Protein AF-0000000078270028 (afdb_homodimer)

Organism: Desulfomicrobium norvegicum (strain DSM 1741 / NCIMB 8310) (NCBI:txid52561)

pLDDT: mean 86.53, std 17.33, range [25.69, 98.88]

Structure (mmCIF, N/CA/C/O backbone):
data_AF-0000000078270028-model_v1
#
loop_
_entity.id
_entity.type
_entity.pdbx_description
1 polymer 'Nucleotide-binding universal stress protein, UspA family'
#
loop_
_atom_site.group_PDB
_atom_site.id
_atom_site.type_symbol
_atom_site.label_atom_id
_atom_site.label_alt_id
_atom_site.label_comp_id
_atom_site.label_asym_id
_atom_site.label_entity_id
_atom_site.label_seq_id
_atom_site.pdbx_PDB_ins_code
_atom_site.Cartn_x
_atom_site.Cartn_y
_atom_site.Cartn_z
_atom_site.occupancy
_atom_site.B_iso_or_equiv
_atom_site.auth_seq_id
_atom_site.auth_comp_id
_atom_site.auth_asym_id
_atom_site.auth_atom_id
_atom_site.pdbx_PDB_model_num
ATOM 1 N N . MET A 1 1 ? 13.258 4.48 -13.344 1 71.81 1 MET A N 1
ATOM 2 C CA . MET A 1 1 ? 13.234 4.266 -11.898 1 71.81 1 MET A CA 1
ATOM 3 C C . MET A 1 1 ? 12.008 4.93 -11.273 1 71.81 1 MET A C 1
ATOM 5 O O . MET A 1 1 ? 11.555 5.973 -11.742 1 71.81 1 MET A O 1
ATOM 9 N N . ILE A 1 2 ? 11.32 4.254 -10.305 1 83.62 2 ILE A N 1
ATOM 10 C CA . ILE A 1 2 ? 10.125 4.82 -9.695 1 83.62 2 ILE A CA 1
ATOM 11 C C . ILE A 1 2 ? 10.492 6.055 -8.875 1 83.62 2 ILE A C 1
ATOM 13 O O . ILE A 1 2 ? 11.641 6.211 -8.461 1 83.62 2 ILE A O 1
ATOM 17 N N . LYS A 1 3 ? 9.531 6.898 -8.914 1 84.56 3 LYS A N 1
ATOM 18 C CA . LYS A 1 3 ? 9.734 8.117 -8.133 1 84.56 3 LYS A CA 1
ATOM 19 C C . LYS A 1 3 ? 9.188 7.953 -6.719 1 84.56 3 LYS A C 1
ATOM 21 O O . LYS A 1 3 ? 7.988 7.727 -6.531 1 84.56 3 LYS A O 1
ATOM 26 N N . VAL A 1 4 ? 10.109 7.949 -5.688 1 93 4 VAL A N 1
ATOM 27 C CA . VAL A 1 4 ? 9.75 7.992 -4.273 1 93 4 VAL A CA 1
ATOM 28 C C . VAL A 1 4 ? 10.57 9.07 -3.562 1 93 4 VAL A C 1
ATOM 30 O O . VAL A 1 4 ? 11.555 8.758 -2.891 1 93 4 VAL A O 1
ATOM 33 N N . GLU A 1 5 ? 10.172 10.273 -3.699 1 95.62 5 GLU A N 1
ATOM 34 C CA . GLU A 1 5 ? 10.906 11.43 -3.188 1 95.62 5 GLU A CA 1
ATOM 35 C C . GLU A 1 5 ? 10.148 12.109 -2.051 1 95.62 5 GLU A C 1
ATOM 37 O O . GLU A 1 5 ? 10.758 12.719 -1.173 1 95.62 5 GLU A O 1
ATOM 42 N N . ARG A 1 6 ? 8.914 12.039 -2.139 1 97.94 6 ARG A N 1
ATOM 43 C CA . ARG A 1 6 ? 8.031 12.641 -1.149 1 97.94 6 ARG A CA 1
ATOM 44 C C . ARG A 1 6 ? 7.004 11.625 -0.646 1 97.94 6 ARG A C 1
ATOM 46 O O . ARG A 1 6 ? 6.137 11.18 -1.403 1 97.94 6 ARG A O 1
ATOM 53 N N . VAL A 1 7 ? 7.074 11.297 0.6 1 98.06 7 VAL A N 1
ATOM 54 C CA . VAL A 1 7 ? 6.219 10.281 1.194 1 98.06 7 VAL A CA 1
ATOM 55 C C . VAL A 1 7 ? 5.324 10.914 2.258 1 98.06 7 VAL A C 1
ATOM 57 O O . VAL A 1 7 ? 5.812 11.594 3.164 1 98.06 7 VAL A O 1
ATOM 60 N N . LEU A 1 8 ? 4.043 10.734 2.08 1 98.75 8 LEU A N 1
ATOM 61 C CA . LEU A 1 8 ? 3.07 11.242 3.043 1 98.75 8 LEU A CA 1
ATOM 62 C C . LEU A 1 8 ? 2.643 10.141 4.012 1 98.75 8 LEU A C 1
ATOM 64 O O . LEU A 1 8 ? 2.219 9.062 3.588 1 98.75 8 LEU A O 1
ATOM 68 N N . ILE A 1 9 ? 2.725 10.398 5.293 1 98.75 9 ILE A N 1
ATOM 69 C CA . ILE A 1 9 ? 2.312 9.461 6.328 1 98.75 9 ILE A CA 1
ATOM 70 C C . ILE A 1 9 ? 1.331 10.133 7.281 1 98.75 9 ILE A C 1
ATOM 72 O O . ILE A 1 9 ? 1.74 10.836 8.211 1 98.75 9 ILE A O 1
ATOM 76 N N . PRO A 1 10 ? 0.051 9.906 7.074 1 98.62 10 PRO A N 1
ATOM 77 C CA . PRO A 1 10 ? -0.926 10.383 8.055 1 98.62 10 PRO A CA 1
ATOM 78 C C . PRO A 1 10 ? -0.828 9.648 9.391 1 98.62 10 PRO A C 1
ATOM 80 O O . PRO A 1 10 ? -0.729 8.414 9.414 1 98.62 10 PRO A O 1
ATOM 83 N N . VAL A 1 11 ? -0.884 10.438 10.5 1 97.88 11 VAL A N 1
ATOM 84 C CA . VAL A 1 11 ? -0.756 9.836 11.828 1 97.88 11 VAL A CA 1
ATOM 85 C C . VAL A 1 11 ? -1.818 10.406 12.758 1 97.88 11 VAL A C 1
ATOM 87 O O . VAL A 1 11 ? -2.25 11.555 12.594 1 97.88 11 VAL A O 1
ATOM 90 N N . ASP A 1 12 ? -2.205 9.57 13.734 1 95.94 12 ASP A N 1
ATOM 91 C CA . ASP A 1 12 ? -3.277 10.031 14.617 1 95.94 12 ASP A CA 1
ATOM 92 C C . ASP A 1 12 ? -3.027 9.602 16.062 1 95.94 12 ASP A C 1
ATOM 94 O O . ASP A 1 12 ? -3.914 9.711 16.906 1 95.94 12 ASP A O 1
ATOM 98 N N . GLY A 1 13 ? -1.824 9.055 16.312 1 94.94 13 GLY A N 1
ATOM 99 C CA . GLY A 1 13 ? -1.477 8.617 17.641 1 94.94 13 GLY A CA 1
ATOM 100 C C . GLY A 1 13 ? -1.835 7.172 17.922 1 94.94 13 GLY A C 1
ATOM 101 O O . GLY A 1 13 ? -1.525 6.637 18.984 1 94.94 13 GLY A O 1
ATOM 102 N N . SER A 1 14 ? -2.537 6.516 17.062 1 91.75 14 SER A N 1
ATOM 103 C CA . SER A 1 14 ? -2.908 5.113 17.219 1 91.75 14 SER A CA 1
ATOM 104 C C . SER A 1 14 ? -1.711 4.195 17 1 91.75 14 SER A C 1
ATOM 106 O O . SER A 1 14 ? -0.72 4.598 16.375 1 91.75 14 SER A O 1
ATOM 108 N N . ASP A 1 15 ? -1.739 3.002 17.469 1 88.88 15 ASP A N 1
ATOM 109 C CA . ASP A 1 15 ? -0.707 1.995 17.25 1 88.88 15 ASP A CA 1
ATOM 110 C C . ASP A 1 15 ? -0.559 1.688 15.758 1 88.88 15 ASP A C 1
ATOM 112 O O . ASP A 1 15 ? 0.554 1.483 15.266 1 88.88 15 ASP A O 1
ATOM 116 N N . SER A 1 16 ? -1.671 1.687 15.102 1 90 16 SER A N 1
ATOM 117 C CA . SER A 1 16 ? -1.654 1.413 13.672 1 90 16 SER A CA 1
ATOM 118 C C . SER A 1 16 ? -0.888 2.49 12.914 1 90 16 SER A C 1
ATOM 120 O O . SER A 1 16 ? -0.1 2.182 12.016 1 90 16 SER A O 1
ATOM 122 N N . SER A 1 17 ? -1.136 3.744 13.281 1 94.12 17 SER A N 1
ATOM 123 C CA . SER A 1 17 ? -0.43 4.82 12.602 1 94.12 17 SER A CA 1
ATOM 124 C C . SER A 1 17 ? 1.049 4.84 12.969 1 94.12 17 SER A C 1
ATOM 126 O O . SER A 1 17 ? 1.896 5.199 12.148 1 94.12 17 SER A O 1
ATOM 128 N N . ARG A 1 18 ? 1.369 4.414 14.203 1 93.31 18 ARG A N 1
ATOM 129 C CA . ARG A 1 18 ? 2.764 4.285 14.609 1 93.31 18 ARG A CA 1
ATOM 130 C C . ARG A 1 18 ? 3.48 3.221 13.789 1 93.31 18 ARG A C 1
ATOM 132 O O . ARG A 1 18 ? 4.582 3.451 13.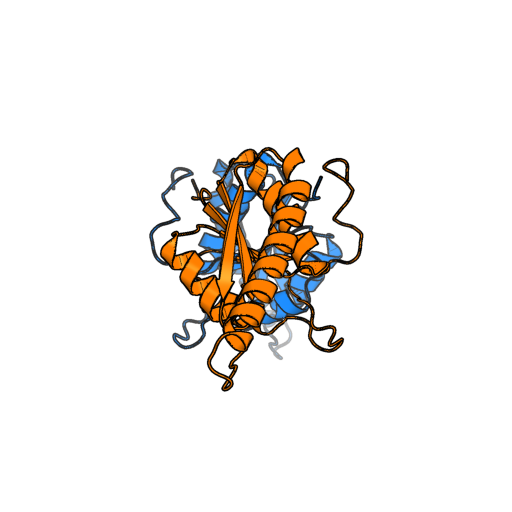289 1 93.31 18 ARG A O 1
ATOM 139 N N . ASN A 1 19 ? 2.816 2.164 13.68 1 90.44 19 ASN A N 1
ATOM 140 C CA . ASN A 1 19 ? 3.365 1.08 12.875 1 90.44 19 ASN A CA 1
ATOM 141 C C . ASN A 1 19 ? 3.564 1.508 11.422 1 90.44 19 ASN A C 1
ATOM 143 O O . ASN A 1 19 ? 4.582 1.182 10.805 1 90.44 19 ASN A O 1
ATOM 147 N N . ALA A 1 20 ? 2.621 2.215 10.906 1 94.94 20 ALA A N 1
ATOM 148 C CA . ALA A 1 20 ? 2.713 2.699 9.531 1 94.94 20 ALA A CA 1
ATOM 149 C C . ALA A 1 20 ? 3.914 3.625 9.352 1 94.94 20 ALA A C 1
ATOM 151 O O . ALA A 1 20 ? 4.656 3.508 8.375 1 94.94 20 ALA A O 1
ATOM 152 N N . ALA A 1 21 ? 4.074 4.5 10.281 1 95.5 21 ALA A N 1
ATOM 153 C CA . ALA A 1 21 ? 5.184 5.453 10.203 1 95.5 21 ALA A CA 1
ATOM 154 C C . ALA A 1 21 ? 6.527 4.73 10.25 1 95.5 21 ALA A C 1
ATOM 156 O O . ALA A 1 21 ? 7.41 4.996 9.438 1 95.5 21 ALA A O 1
ATOM 157 N N . LYS A 1 22 ? 6.645 3.838 11.148 1 92.88 22 LYS A N 1
ATOM 158 C CA . LYS A 1 22 ? 7.887 3.082 11.281 1 92.88 22 LYS A CA 1
ATOM 159 C C . LYS A 1 22 ? 8.148 2.223 10.055 1 92.88 22 LYS A C 1
ATOM 161 O O . LYS A 1 22 ? 9.227 2.2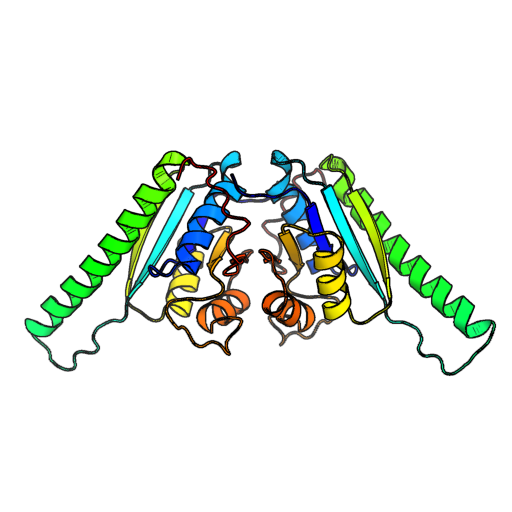79 9.461 1 92.88 22 LYS A O 1
ATOM 166 N N . TYR A 1 23 ? 7.164 1.45 9.703 1 92.81 23 TYR A N 1
ATOM 167 C CA . TYR A 1 23 ? 7.293 0.546 8.57 1 92.81 23 TYR A CA 1
ATOM 168 C C . TYR A 1 23 ? 7.582 1.319 7.285 1 92.81 23 TYR A C 1
ATOM 170 O O . TYR A 1 23 ? 8.516 0.988 6.551 1 92.81 23 TYR A O 1
ATOM 178 N N . GLY A 1 24 ? 6.75 2.273 7.039 1 94.06 24 GLY A N 1
ATOM 179 C CA . GLY A 1 24 ? 6.891 3.049 5.816 1 94.06 24 GLY A CA 1
ATOM 180 C C . GLY A 1 24 ? 8.25 3.701 5.676 1 94.06 24 GLY A C 1
ATOM 181 O O . GLY A 1 24 ? 8.883 3.615 4.617 1 94.06 24 GLY A O 1
ATOM 182 N N . THR A 1 25 ? 8.68 4.293 6.738 1 94.38 25 THR A N 1
ATOM 183 C CA . THR A 1 25 ? 9.961 4.98 6.711 1 94.38 25 THR A CA 1
ATOM 184 C C . THR A 1 25 ? 11.102 3.992 6.473 1 94.38 25 THR A C 1
ATOM 186 O O . THR A 1 25 ? 12.008 4.258 5.676 1 94.38 25 THR A O 1
ATOM 189 N N . GLN A 1 26 ? 11.055 2.906 7.074 1 92.81 26 GLN A N 1
ATOM 190 C CA . GLN A 1 26 ? 12.086 1.892 6.898 1 92.81 26 GLN A CA 1
ATOM 191 C C . GLN A 1 26 ? 12.055 1.319 5.48 1 92.81 26 GLN A C 1
ATOM 193 O O . GLN A 1 26 ? 13.109 1.071 4.887 1 92.81 26 GLN A O 1
ATOM 198 N N . LEU A 1 27 ? 10.914 1.137 5.008 1 93.69 27 LEU A N 1
ATOM 199 C CA . LEU A 1 27 ? 10.766 0.55 3.682 1 93.69 27 LEU A CA 1
ATOM 200 C C . LEU A 1 27 ? 11.438 1.42 2.625 1 93.69 27 LEU A C 1
ATOM 202 O O . LEU A 1 27 ? 12.078 0.904 1.702 1 93.69 27 LEU A O 1
ATOM 206 N N . VAL A 1 28 ? 11.344 2.73 2.754 1 94.31 28 VAL A N 1
ATOM 207 C CA . VAL A 1 28 ? 11.773 3.621 1.68 1 94.31 28 VAL A CA 1
ATOM 208 C C . VAL A 1 28 ? 13.117 4.246 2.031 1 94.31 28 VAL A C 1
ATOM 210 O O . VAL A 1 28 ? 13.617 5.117 1.312 1 94.31 28 VAL A O 1
ATOM 213 N N . ASN A 1 29 ? 13.758 3.826 3.119 1 91.88 29 ASN A N 1
ATOM 214 C CA . ASN A 1 29 ? 14.922 4.48 3.693 1 91.88 29 ASN A CA 1
ATOM 215 C C . ASN A 1 29 ? 16.062 4.57 2.686 1 91.88 29 ASN A C 1
ATOM 217 O O . ASN A 1 29 ? 16.766 5.59 2.613 1 91.88 29 ASN A O 1
ATOM 221 N N . SER A 1 30 ? 16.219 3.568 1.901 1 90.31 30 SER A N 1
ATOM 222 C CA . SER A 1 30 ? 17.344 3.51 0.967 1 90.31 30 SER A CA 1
ATOM 223 C C . SER A 1 30 ? 17.219 4.598 -0.097 1 90.31 30 SER A C 1
ATOM 225 O O . SER A 1 30 ? 18.219 4.938 -0.75 1 90.31 30 SER A O 1
ATOM 227 N N . ARG A 1 31 ? 16.078 5.145 -0.266 1 92 31 ARG A N 1
ATOM 228 C CA . ARG A 1 31 ? 15.844 6.148 -1.301 1 92 31 ARG A CA 1
ATOM 229 C C . ARG A 1 31 ? 15.953 7.559 -0.729 1 92 31 ARG A C 1
ATOM 231 O O . ARG A 1 31 ? 15.938 8.539 -1.476 1 92 31 ARG A O 1
ATOM 238 N N . HIS A 1 32 ? 15.961 7.664 0.533 1 93.94 32 HIS A N 1
ATOM 239 C CA . HIS A 1 32 ? 16.141 8.914 1.271 1 93.94 32 HIS A CA 1
ATOM 240 C C . HIS A 1 32 ? 15.094 9.945 0.867 1 93.94 32 HIS A C 1
ATOM 242 O O . HIS A 1 32 ? 15.43 11.094 0.568 1 93.94 32 HIS A O 1
ATOM 248 N N . PRO A 1 33 ? 13.867 9.539 0.877 1 96.5 33 PRO A N 1
ATOM 249 C CA . PRO A 1 33 ? 12.836 10.523 0.549 1 96.5 33 PRO A CA 1
ATOM 250 C C . PRO A 1 33 ? 12.586 11.516 1.684 1 96.5 33 PRO A C 1
ATOM 252 O O . PRO A 1 33 ? 13.039 11.305 2.809 1 96.5 33 PRO A O 1
ATOM 255 N N . LYS A 1 34 ? 11.945 12.656 1.34 1 98.06 34 LYS A N 1
ATOM 256 C CA . LYS A 1 34 ? 11.359 13.508 2.373 1 98.06 34 LYS A CA 1
ATOM 257 C C . LYS A 1 34 ? 10.062 12.914 2.906 1 98.06 34 LYS A C 1
ATOM 259 O O . LYS A 1 34 ? 9.203 12.492 2.131 1 98.06 34 LYS A O 1
ATOM 264 N N . ILE A 1 35 ? 9.984 12.836 4.203 1 98.31 35 ILE A N 1
ATOM 265 C CA . ILE A 1 35 ? 8.797 12.289 4.852 1 98.31 35 ILE A CA 1
ATOM 266 C C . ILE A 1 35 ? 7.914 13.43 5.359 1 98.31 35 ILE A C 1
ATOM 268 O O . ILE A 1 35 ? 8.391 14.336 6.043 1 98.31 35 ILE A O 1
ATOM 272 N N . TYR A 1 36 ? 6.68 13.406 4.98 1 98.88 36 TYR A N 1
ATOM 273 C CA . TYR A 1 36 ? 5.68 14.32 5.523 1 98.88 36 TYR A CA 1
ATOM 274 C C . TYR A 1 36 ? 4.773 13.617 6.52 1 98.88 36 TYR A C 1
ATOM 276 O O . TYR A 1 36 ? 3.959 12.773 6.141 1 98.88 36 TYR A O 1
ATOM 284 N N . LEU A 1 37 ? 4.926 13.953 7.77 1 98.81 37 LEU A N 1
ATOM 285 C CA . LEU A 1 37 ? 3.994 13.492 8.789 1 98.81 37 LEU A CA 1
ATOM 286 C C . LEU A 1 37 ? 2.799 14.43 8.898 1 98.81 37 LEU A C 1
ATOM 288 O O . LEU A 1 37 ? 2.965 15.633 9.109 1 98.81 37 LEU A O 1
ATOM 292 N N . LEU A 1 38 ? 1.663 13.867 8.742 1 98.88 38 LEU A N 1
ATOM 293 C CA . LEU A 1 38 ? 0.453 14.68 8.758 1 98.88 38 LEU A CA 1
ATOM 294 C C . LEU A 1 38 ? -0.48 14.242 9.883 1 98.88 38 LEU A C 1
ATOM 296 O O . LEU A 1 38 ? -0.781 13.055 10.023 1 98.88 38 LEU A O 1
ATOM 300 N N . ASN A 1 39 ? -0.844 15.125 10.695 1 98.69 39 ASN A N 1
ATOM 301 C CA . ASN A 1 39 ? -1.938 14.922 11.633 1 98.69 39 ASN A CA 1
ATOM 302 C C . ASN A 1 39 ? -3.107 15.859 11.352 1 98.69 39 ASN A C 1
ATOM 304 O O . ASN A 1 39 ? -2.912 17.062 11.141 1 98.69 39 ASN A O 1
ATOM 308 N N . VAL A 1 40 ? -4.277 15.266 11.289 1 97.94 40 VAL A N 1
ATOM 309 C CA . VAL A 1 40 ? -5.504 16.016 11.031 1 97.94 40 VAL A CA 1
ATOM 310 C C . VAL A 1 40 ? -6.363 16.047 12.289 1 97.94 40 VAL A C 1
ATOM 312 O O . VAL A 1 40 ? -6.602 15.008 12.922 1 97.94 40 VAL A O 1
ATOM 315 N N . TRP A 1 41 ? -6.777 17.203 12.656 1 94.62 41 TRP A N 1
ATOM 316 C CA . TRP A 1 41 ? -7.609 17.344 13.852 1 94.62 41 TRP A CA 1
ATOM 317 C C . TRP A 1 41 ? -8.891 18.094 13.539 1 94.62 41 TRP A C 1
ATOM 319 O O . TRP A 1 41 ? -8.953 18.844 12.555 1 94.62 41 TRP A O 1
ATOM 329 N N . GLU A 1 42 ? -10.055 17.688 14.195 1 85 42 GLU A N 1
ATOM 330 C CA . GLU A 1 42 ? -11.359 18.297 13.953 1 85 42 GLU A CA 1
ATOM 331 C C . GLU A 1 42 ? -11.43 19.719 14.516 1 85 42 GLU A C 1
ATOM 333 O O . GLU A 1 42 ? -11.055 19.953 15.664 1 85 42 GLU A O 1
ATOM 338 N N . PRO A 1 43 ? -11.93 20.562 13.484 1 76.25 43 PRO A N 1
ATOM 339 C CA . PRO A 1 43 ? -12.086 21.922 13.984 1 76.25 43 PRO A CA 1
ATOM 340 C C . PRO A 1 43 ? -13.234 22.062 14.977 1 76.25 43 PRO A C 1
ATOM 342 O O . PRO A 1 43 ? -14.227 21.328 14.891 1 76.25 43 PRO A O 1
ATOM 345 N N . VAL A 1 44 ? -13.039 22.484 16.219 1 64.56 44 VAL A N 1
ATOM 346 C CA . VAL A 1 44 ? -14.109 22.766 17.172 1 64.56 44 VAL A CA 1
ATOM 347 C C . VAL A 1 44 ? -15.148 23.672 16.531 1 64.56 44 VAL A C 1
ATOM 349 O O . VAL A 1 44 ? -14.82 24.75 16.031 1 64.56 44 VAL A O 1
ATOM 352 N N . THR A 1 45 ? -16.219 23.047 15.828 1 59.94 45 THR A N 1
ATOM 353 C CA . THR A 1 45 ? -17.312 23.875 15.32 1 59.94 45 THR A CA 1
ATOM 354 C C . THR A 1 45 ? -17.906 24.734 16.422 1 59.94 45 THR A C 1
ATOM 356 O O . THR A 1 45 ? -18.734 24.266 17.203 1 59.94 45 THR A O 1
ATOM 359 N N . MET A 1 46 ? -17.266 25.031 17.406 1 54.28 46 MET A N 1
ATOM 360 C CA . MET A 1 46 ? -18.109 25.688 18.406 1 54.28 46 MET A CA 1
ATOM 361 C C . MET A 1 46 ? -18.75 26.938 17.828 1 54.28 46 MET A C 1
ATOM 363 O O . MET A 1 46 ? -18.062 27.781 17.234 1 54.28 46 MET A O 1
ATOM 367 N N . THR A 1 47 ? -20.016 26.734 17.547 1 55.12 47 THR A N 1
ATOM 368 C CA . THR A 1 47 ? -20.891 27.906 17.484 1 55.12 47 THR A CA 1
ATOM 369 C C . THR A 1 47 ? -20.406 29 18.438 1 55.12 47 THR A C 1
ATOM 371 O O . THR A 1 47 ? -21 30.078 18.5 1 55.12 47 THR A O 1
ATOM 374 N N . ILE A 1 48 ? -19.688 28.625 19.484 1 57.41 48 ILE A N 1
ATOM 375 C CA . ILE A 1 48 ? -19.469 29.703 20.453 1 57.41 48 ILE A CA 1
ATOM 376 C C . ILE A 1 48 ? -18.344 30.609 19.969 1 57.41 48 ILE A C 1
ATOM 378 O O . ILE A 1 48 ? -17.219 30.141 19.75 1 57.41 48 ILE A O 1
ATOM 382 N N . GLY A 1 49 ? -18.5 31.5 19.219 1 59.34 49 GLY A N 1
ATOM 383 C CA . GLY A 1 49 ? -17.656 32.594 18.828 1 59.34 49 GLY A CA 1
ATOM 384 C C . GLY A 1 49 ? -16.797 33.125 19.969 1 59.34 49 GLY A C 1
ATOM 385 O O . GLY A 1 49 ? -16.922 32.656 21.109 1 59.34 49 GLY A O 1
ATOM 386 N N . GLY A 1 50 ? -15.789 33.688 19.812 1 69.31 50 GLY A N 1
ATOM 387 C CA . GLY A 1 50 ? -15.023 34.5 20.734 1 69.31 50 GLY A CA 1
ATOM 388 C C . GLY A 1 50 ? -13.758 33.812 21.234 1 69.31 50 GLY A C 1
ATOM 389 O O . GLY A 1 50 ? -13.227 32.938 20.547 1 69.31 50 GLY A O 1
ATOM 390 N N . ASP A 1 51 ? -13.25 34.188 22.344 1 74.75 51 ASP A N 1
ATOM 391 C CA . ASP A 1 51 ? -12.008 33.812 23 1 74.75 51 ASP A CA 1
ATOM 392 C C . ASP A 1 51 ? -11.977 32.312 23.297 1 74.75 51 ASP A C 1
ATOM 394 O O . ASP A 1 51 ? -10.93 31.672 23.203 1 74.75 51 ASP A O 1
ATOM 398 N N . MET A 1 52 ? -13.195 31.688 23.547 1 78.56 52 MET A N 1
ATOM 399 C CA . MET A 1 52 ? -13.266 30.281 23.906 1 78.56 52 MET A CA 1
ATOM 400 C C . MET A 1 52 ? -13 29.406 22.688 1 78.56 52 MET A C 1
ATOM 402 O O . MET A 1 52 ? -12.305 28.391 22.781 1 78.56 52 MET A O 1
ATOM 406 N N . ALA A 1 53 ? -13.469 29.828 21.594 1 78.44 53 ALA A N 1
ATOM 407 C CA . ALA A 1 53 ? -13.25 29.062 20.359 1 78.44 53 ALA A CA 1
ATOM 408 C C . ALA A 1 53 ? -11.773 29.078 19.984 1 78.44 53 ALA A C 1
ATOM 410 O O . ALA A 1 53 ? -11.234 28.047 19.547 1 78.44 53 ALA A O 1
ATOM 411 N N . GLU A 1 54 ? -11.156 30.156 20.172 1 83 54 GLU A N 1
ATOM 412 C CA . GLU A 1 54 ? -9.742 30.297 19.859 1 83 54 GLU A CA 1
ATOM 413 C C . GLU A 1 54 ? -8.883 29.422 20.781 1 83 54 GLU A C 1
ATOM 415 O O . GLU A 1 54 ? -7.902 28.828 20.328 1 83 54 GLU A O 1
ATOM 420 N N . LYS A 1 55 ? -9.258 29.422 21.984 1 84.5 55 LYS A N 1
ATOM 421 C CA . LYS A 1 55 ? -8.523 28.594 22.938 1 84.5 55 LYS A CA 1
ATOM 422 C C . LYS A 1 55 ? -8.672 27.125 22.609 1 84.5 55 LYS A C 1
ATOM 424 O O . LYS A 1 55 ? -7.707 26.359 22.703 1 84.5 55 LYS A O 1
ATOM 429 N N . LEU A 1 56 ? -9.82 26.719 22.25 1 84.06 56 LEU A N 1
ATOM 430 C CA . LEU A 1 56 ? -10.07 25.328 21.922 1 84.06 56 LEU A CA 1
ATOM 431 C C . LEU A 1 56 ? -9.289 24.922 20.672 1 84.06 56 LEU A C 1
ATOM 433 O O . LEU A 1 56 ? -8.734 23.828 20.609 1 84.06 56 LEU A O 1
ATOM 437 N N . ARG A 1 57 ? -9.328 25.797 19.766 1 87.75 57 ARG A N 1
ATOM 438 C CA . ARG A 1 57 ? -8.562 25.562 18.547 1 87.75 57 ARG A CA 1
ATOM 439 C C . ARG A 1 57 ? -7.074 25.438 18.844 1 87.75 57 ARG A C 1
ATOM 441 O O . ARG A 1 57 ? -6.406 24.531 18.344 1 87.75 57 ARG A O 1
ATOM 448 N N . ALA A 1 58 ? -6.578 26.328 19.625 1 90.31 58 ALA A N 1
ATOM 449 C CA . ALA A 1 58 ? -5.164 26.312 19.984 1 90.31 58 ALA A CA 1
ATOM 450 C C . ALA A 1 58 ? -4.793 25.016 20.703 1 90.31 58 ALA A C 1
ATOM 452 O O . ALA A 1 58 ? -3.713 24.469 20.469 1 90.31 58 ALA A O 1
ATOM 453 N N . ASN A 1 59 ? -5.684 24.578 21.531 1 91.5 59 ASN A N 1
ATOM 454 C CA . ASN A 1 59 ? -5.445 23.344 22.25 1 91.5 59 ASN A CA 1
ATOM 455 C C . ASN A 1 59 ? -5.422 22.141 21.312 1 91.5 59 ASN A C 1
ATOM 457 O O . ASN A 1 59 ? -4.59 21.234 21.469 1 91.5 59 ASN A O 1
ATOM 461 N N . ALA A 1 60 ? -6.336 22.172 20.406 1 92.69 60 ALA A N 1
ATOM 462 C CA . ALA A 1 60 ? -6.391 21.078 19.438 1 92.69 60 ALA A CA 1
ATOM 463 C C . ALA A 1 60 ? -5.125 21.031 18.594 1 92.69 60 ALA A C 1
ATOM 465 O O . ALA A 1 60 ? -4.57 19.969 18.359 1 92.69 60 ALA A O 1
ATOM 466 N N . GLU A 1 61 ? -4.719 22.156 18.156 1 94.44 61 GLU A N 1
ATOM 467 C CA . GLU A 1 61 ? -3.5 22.25 17.359 1 94.44 61 GLU A CA 1
ATOM 468 C C . GLU A 1 61 ? -2.275 21.828 18.156 1 94.44 61 GLU A C 1
ATOM 470 O O . GLU A 1 61 ? -1.383 21.156 17.641 1 94.44 61 GLU A O 1
ATOM 475 N N . ALA A 1 62 ? -2.256 22.266 19.391 1 96.06 62 ALA A N 1
ATOM 476 C CA . ALA A 1 62 ? -1.142 21.891 20.25 1 96.06 62 ALA A CA 1
ATOM 477 C C . ALA A 1 62 ? -1.072 20.375 20.438 1 96.06 62 ALA A C 1
ATOM 479 O O . ALA A 1 62 ? 0.014 19.781 20.406 1 96.06 62 ALA A O 1
ATOM 480 N N . ARG A 1 63 ? -2.152 19.766 20.641 1 96.38 63 ARG A N 1
ATOM 481 C CA . ARG A 1 63 ? -2.203 18.312 20.75 1 96.38 63 ARG A CA 1
ATOM 482 C C . ARG A 1 63 ? -1.732 17.641 19.469 1 96.38 63 ARG A C 1
ATOM 484 O O . ARG A 1 63 ? -0.994 16.656 19.5 1 96.38 63 ARG A O 1
ATOM 491 N N . SER A 1 64 ? -2.197 18.188 18.375 1 97.44 64 SER A N 1
ATOM 492 C CA . SER A 1 64 ? -1.777 17.703 17.062 1 97.44 64 SER A CA 1
ATOM 493 C C . SER A 1 64 ? -0.261 17.766 16.906 1 97.44 64 SER A C 1
ATOM 495 O O . SER A 1 64 ? 0.372 16.781 16.516 1 97.44 64 SER A O 1
ATOM 497 N N . MET A 1 65 ? 0.296 18.875 17.281 1 98 65 MET A N 1
ATOM 498 C CA . MET A 1 65 ? 1.738 19.078 17.156 1 98 65 MET A CA 1
ATOM 499 C C . MET A 1 65 ? 2.492 18.141 18.094 1 98 65 MET A C 1
ATOM 501 O O . MET A 1 65 ? 3.568 17.641 17.75 1 98 65 MET A O 1
ATOM 505 N N . ALA A 1 66 ? 1.936 17.891 19.234 1 98.25 66 ALA A N 1
ATOM 506 C CA . ALA A 1 66 ? 2.564 16.969 20.188 1 98.25 66 ALA A CA 1
ATOM 507 C C . ALA A 1 66 ? 2.65 15.562 19.594 1 98.25 66 ALA A C 1
ATOM 509 O O . ALA A 1 66 ? 3.68 14.898 19.719 1 98.25 66 ALA A O 1
ATOM 510 N N . ILE A 1 67 ? 1.615 15.117 18.984 1 97.88 67 ILE A N 1
ATOM 511 C CA . ILE A 1 67 ? 1.597 13.812 18.328 1 97.88 67 ILE A CA 1
ATOM 512 C C . ILE A 1 67 ? 2.668 13.773 17.25 1 97.88 67 ILE A C 1
ATOM 514 O O . ILE A 1 67 ? 3.465 12.836 17.188 1 97.88 67 ILE A O 1
ATOM 518 N N . LEU A 1 68 ? 2.682 14.781 16.438 1 98.69 68 LEU A N 1
ATOM 519 C CA . LEU A 1 68 ? 3.625 14.852 15.336 1 98.69 68 LEU A CA 1
ATOM 520 C C . LEU A 1 68 ? 5.062 14.828 15.844 1 98.69 68 LEU A C 1
ATOM 522 O O . LEU A 1 68 ? 5.914 14.133 15.273 1 98.69 68 LEU A O 1
ATOM 526 N N . GLU A 1 69 ? 5.324 15.562 16.875 1 98.56 69 GLU A N 1
ATOM 527 C CA . GLU A 1 69 ? 6.668 15.609 17.438 1 98.56 69 GLU A CA 1
ATOM 528 C C . GLU A 1 69 ? 7.082 14.25 18 1 98.56 69 GLU A C 1
ATOM 530 O O . GLU A 1 69 ? 8.242 13.844 17.875 1 98.56 69 GLU A O 1
ATOM 535 N N . GLU A 1 70 ? 6.176 13.602 18.609 1 97.88 70 GLU A N 1
ATOM 536 C CA . GLU A 1 70 ? 6.445 12.25 19.094 1 97.88 70 GLU A CA 1
ATOM 537 C C . GLU A 1 70 ? 6.855 11.328 17.938 1 97.88 70 GLU A C 1
ATOM 539 O O . GLU A 1 70 ? 7.816 10.57 18.062 1 97.88 70 GLU A O 1
ATOM 544 N N . TYR A 1 71 ? 6.152 11.359 16.906 1 97.75 71 TYR A N 1
ATOM 545 C CA . TYR A 1 71 ? 6.441 10.523 15.75 1 97.75 71 TYR A CA 1
ATOM 546 C C . TYR A 1 71 ? 7.781 10.906 15.125 1 97.75 71 TYR A C 1
ATOM 548 O O . TYR A 1 71 ? 8.547 10.031 14.703 1 97.75 71 TYR A O 1
ATOM 556 N N . LYS A 1 72 ? 8.016 12.188 15.016 1 97.94 72 LYS A N 1
ATOM 557 C CA . LYS A 1 72 ? 9.297 12.641 14.484 1 97.94 72 LYS A CA 1
ATOM 558 C C . LYS A 1 72 ? 10.461 12.078 15.305 1 97.94 72 LYS A C 1
ATOM 560 O O . LYS A 1 72 ? 11.438 11.578 14.734 1 97.94 72 LYS A O 1
ATOM 565 N N . LYS A 1 73 ? 10.336 12.164 16.578 1 97.12 73 LYS A N 1
ATOM 566 C CA . LYS A 1 73 ? 11.359 11.617 17.453 1 97.12 73 LYS A CA 1
ATOM 567 C C . LYS A 1 73 ? 11.547 10.125 17.234 1 97.12 73 LYS A C 1
ATOM 569 O O . LYS A 1 73 ? 12.68 9.633 17.203 1 97.12 73 LYS A O 1
ATOM 574 N N . MET A 1 74 ? 10.453 9.453 17.125 1 94.31 74 MET A N 1
ATOM 575 C CA . MET A 1 74 ? 10.461 8.016 16.875 1 94.31 74 MET A CA 1
ATOM 576 C C . MET A 1 74 ? 11.203 7.68 15.594 1 94.31 74 MET A C 1
ATOM 578 O O . MET A 1 74 ? 11.875 6.645 15.508 1 94.31 74 MET A O 1
ATOM 582 N N . LEU A 1 75 ? 11.141 8.57 14.617 1 95.19 75 LEU A N 1
ATOM 583 C CA . LEU A 1 75 ? 11.703 8.289 13.297 1 95.19 75 LEU A CA 1
ATOM 584 C C . LEU A 1 75 ? 13.125 8.836 13.18 1 95.19 75 LEU A C 1
ATOM 586 O O . LEU A 1 75 ? 13.812 8.578 12.195 1 95.19 75 LEU A O 1
ATOM 590 N N . GLU A 1 76 ? 13.602 9.547 14.148 1 93.94 76 GLU A N 1
ATOM 591 C CA . GLU A 1 76 ? 14.898 10.211 14.133 1 93.94 76 GLU A CA 1
ATOM 592 C C . GLU A 1 76 ? 16.016 9.234 13.805 1 93.94 76 GLU A C 1
ATOM 594 O O . GLU A 1 76 ? 16.891 9.531 12.992 1 93.94 76 GLU A O 1
ATOM 599 N N . PRO A 1 77 ? 15.961 8.031 14.328 1 91.44 77 PRO A N 1
ATOM 600 C CA . PRO A 1 77 ? 17.047 7.082 14.07 1 91.44 77 PRO A CA 1
ATOM 601 C C . PRO A 1 77 ? 17.125 6.664 12.602 1 91.44 77 PRO A C 1
ATOM 603 O O . PRO A 1 77 ? 18.156 6.164 12.156 1 91.44 77 PRO A O 1
ATOM 606 N N . CYS A 1 78 ? 16.078 6.871 11.891 1 89 78 CYS A N 1
ATOM 607 C CA . CYS A 1 78 ? 16.062 6.469 10.484 1 89 78 CYS A CA 1
ATOM 608 C C . CYS A 1 78 ? 16.844 7.453 9.625 1 89 78 CYS A C 1
ATOM 610 O O . CYS A 1 78 ? 17.203 7.141 8.484 1 89 78 CYS A O 1
ATOM 612 N N . GLY A 1 79 ? 17.031 8.68 10.102 1 90.12 79 GLY A N 1
ATOM 613 C CA . GLY A 1 79 ? 17.906 9.633 9.438 1 90.12 79 GLY A CA 1
ATOM 614 C C . GLY A 1 79 ? 17.25 10.32 8.258 1 90.12 79 GLY A C 1
ATOM 615 O O . GLY A 1 79 ? 17.922 10.875 7.391 1 90.12 79 GLY A O 1
ATOM 616 N N . MET A 1 80 ? 16 10.234 8.156 1 91.44 80 MET A N 1
ATOM 617 C CA . MET A 1 80 ? 15.297 10.859 7.039 1 91.44 80 MET A CA 1
ATOM 618 C C . MET A 1 80 ? 14.898 12.289 7.375 1 91.44 80 MET A C 1
ATOM 620 O O . MET A 1 80 ? 14.797 12.648 8.547 1 91.44 80 MET A O 1
ATOM 624 N N . GLU A 1 81 ? 14.734 13.109 6.297 1 96.69 81 GLU A N 1
ATOM 625 C CA . GLU A 1 81 ? 14.141 14.43 6.457 1 96.69 81 GLU A CA 1
ATOM 626 C C . GLU A 1 81 ? 12.648 14.336 6.734 1 96.69 81 GLU A C 1
ATOM 628 O O . GLU A 1 81 ? 11.906 13.727 5.961 1 96.69 81 GLU A O 1
ATOM 633 N N . VAL A 1 82 ? 12.234 14.953 7.844 1 98 82 VAL A N 1
ATOM 634 C CA . VAL A 1 82 ? 10.828 14.852 8.242 1 98 82 VAL A CA 1
ATOM 635 C C . VAL A 1 82 ? 10.227 16.25 8.367 1 98 82 VAL A C 1
ATOM 637 O O . VAL A 1 82 ? 10.812 17.125 9.008 1 98 82 VAL A O 1
ATOM 640 N N . GLU A 1 83 ? 9.172 16.5 7.723 1 98.62 83 GLU A N 1
ATOM 641 C CA . GLU A 1 83 ? 8.367 17.703 7.883 1 98.62 83 GLU A CA 1
ATOM 642 C C . GLU A 1 83 ? 7.035 17.391 8.562 1 98.62 83 GLU A C 1
ATOM 644 O O . GLU A 1 83 ? 6.395 16.391 8.25 1 98.62 83 GLU A O 1
ATOM 649 N N . LEU A 1 84 ? 6.707 18.219 9.508 1 98.81 84 LEU A N 1
ATOM 650 C CA . LEU A 1 84 ? 5.465 18.047 10.258 1 98.81 84 LEU A CA 1
ATOM 651 C C . LEU A 1 84 ? 4.363 18.938 9.695 1 98.81 84 LEU A C 1
ATOM 653 O O . LEU A 1 84 ? 4.582 20.125 9.445 1 98.81 84 LEU A O 1
ATOM 657 N N . ILE A 1 85 ? 3.217 18.391 9.5 1 98.81 85 ILE A N 1
ATOM 658 C CA . ILE A 1 85 ? 2.064 19.125 9 1 98.81 85 ILE A CA 1
ATOM 659 C C . ILE A 1 85 ? 0.868 18.906 9.922 1 98.81 85 ILE A C 1
ATOM 661 O O . ILE A 1 85 ? 0.458 17.766 10.156 1 98.81 85 ILE A O 1
ATOM 665 N N . SER A 1 86 ? 0.351 19.938 10.492 1 98.38 86 SER A N 1
ATOM 666 C CA . SER A 1 86 ? -0.875 19.938 11.289 1 98.38 86 SER A CA 1
ATOM 667 C C . SER A 1 86 ? -1.997 20.672 10.57 1 98.38 86 SER A C 1
ATOM 669 O O . SER A 1 86 ? -1.852 21.859 10.227 1 98.38 86 SER A O 1
ATOM 671 N N . ARG A 1 87 ? -3.033 19.953 10.289 1 97.5 87 ARG A N 1
ATOM 672 C CA . ARG A 1 87 ? -4.156 20.562 9.586 1 97.5 87 ARG A CA 1
ATOM 673 C C . ARG A 1 87 ? -5.48 20.188 10.25 1 97.5 87 ARG A C 1
ATOM 675 O O . ARG A 1 87 ? -5.609 19.125 10.836 1 97.5 87 ARG A O 1
ATOM 682 N N . SER A 1 88 ? -6.418 21.141 10.164 1 95.88 88 SER A N 1
ATOM 683 C CA . SER A 1 88 ? -7.77 20.875 10.641 1 95.88 88 SER A CA 1
ATOM 684 C C . SER A 1 88 ? -8.688 20.469 9.492 1 95.88 88 SER A C 1
ATOM 686 O O . SER A 1 88 ? -8.531 20.938 8.367 1 95.88 88 SER A O 1
ATOM 688 N N . GLY A 1 89 ? -9.648 19.531 9.773 1 95.75 89 GLY A N 1
ATOM 689 C CA . GLY A 1 89 ? -10.617 19.125 8.773 1 95.75 89 GLY A CA 1
ATOM 690 C C . GLY A 1 89 ? -10.961 17.641 8.844 1 95.75 89 GLY A C 1
ATOM 691 O O . GLY A 1 89 ? -10.812 17.016 9.891 1 95.75 89 GLY A O 1
ATOM 692 N N . ARG A 1 90 ? -11.617 17.188 7.789 1 95.12 90 ARG A N 1
ATOM 693 C CA . ARG A 1 90 ? -11.891 15.766 7.652 1 95.12 90 ARG A CA 1
ATOM 694 C C . ARG A 1 90 ? -10.648 15.008 7.203 1 95.12 90 ARG A C 1
ATOM 696 O O . ARG A 1 90 ? -10.039 15.359 6.188 1 95.12 90 ARG A O 1
ATOM 703 N N . PRO A 1 91 ? -10.281 14.039 7.887 1 96.81 91 PRO A N 1
ATOM 704 C CA . PRO A 1 91 ? -8.984 13.391 7.668 1 96.81 91 PRO A CA 1
ATOM 705 C C . PRO A 1 91 ? -8.797 12.922 6.227 1 96.81 91 PRO A C 1
ATOM 707 O O . PRO A 1 91 ? -7.766 13.203 5.609 1 96.81 91 PRO A O 1
ATOM 710 N N . ASP A 1 92 ? -9.789 12.203 5.656 1 96.38 92 ASP A N 1
ATOM 711 C CA . ASP A 1 92 ? -9.617 11.664 4.309 1 96.38 92 ASP A CA 1
ATOM 712 C C . ASP A 1 92 ? -9.445 12.781 3.287 1 96.38 92 ASP A C 1
ATOM 714 O O . ASP A 1 92 ? -8.578 12.711 2.416 1 96.38 92 ASP A O 1
ATOM 718 N N . TYR A 1 93 ? -10.188 13.859 3.408 1 97.19 93 TYR A N 1
ATOM 719 C CA . TYR A 1 93 ? -10.086 14.992 2.5 1 97.19 93 TYR A CA 1
ATOM 720 C C . TYR A 1 93 ? -8.742 15.688 2.648 1 97.19 93 TYR A C 1
ATOM 722 O O . TYR A 1 93 ? -8.086 16 1.654 1 97.19 93 TYR A O 1
ATOM 730 N N . VAL A 1 94 ? -8.359 15.891 3.846 1 98.25 94 VAL A N 1
ATOM 731 C CA . VAL A 1 94 ? -7.117 16.609 4.109 1 98.25 94 VAL A CA 1
ATOM 732 C C . VAL A 1 94 ? -5.93 15.789 3.607 1 98.25 94 VAL A C 1
ATOM 734 O O . VAL A 1 94 ? -5.004 16.328 2.998 1 98.25 94 VAL A O 1
ATOM 737 N N . ILE A 1 95 ? -5.93 14.516 3.836 1 98.5 95 ILE A N 1
ATOM 738 C CA . ILE A 1 95 ? -4.852 13.641 3.395 1 98.5 95 ILE A CA 1
ATOM 739 C C . ILE A 1 95 ? -4.703 13.727 1.876 1 98.5 95 ILE A C 1
ATOM 741 O O . ILE A 1 95 ? -3.598 13.922 1.363 1 98.5 95 ILE A O 1
ATOM 745 N N . LEU A 1 96 ? -5.812 13.641 1.176 1 97.88 96 LEU A N 1
ATOM 746 C CA . LEU A 1 96 ? -5.785 13.68 -0.282 1 97.88 96 LEU A CA 1
ATOM 747 C C . LEU A 1 96 ? -5.359 15.062 -0.781 1 97.88 96 LEU A C 1
ATOM 749 O O . LEU A 1 96 ? -4.586 15.164 -1.736 1 97.88 96 LEU A O 1
ATOM 753 N N . ASN A 1 97 ? -5.867 16.078 -0.13 1 98.12 97 ASN A N 1
ATOM 754 C CA . ASN A 1 97 ? -5.5 17.438 -0.508 1 98.12 97 ASN A CA 1
ATOM 755 C C . ASN A 1 97 ? -4.008 17.688 -0.304 1 98.12 97 ASN A C 1
ATOM 757 O O . ASN A 1 97 ? -3.352 18.281 -1.161 1 98.12 97 ASN A O 1
ATOM 761 N N . VAL A 1 98 ? -3.488 17.25 0.819 1 98.44 98 VAL A N 1
ATOM 762 C CA . VAL A 1 98 ? -2.072 17.453 1.117 1 98.44 98 VAL A CA 1
ATOM 763 C C . VAL A 1 98 ? -1.223 16.641 0.141 1 98.44 98 VAL A C 1
ATOM 765 O O . VAL A 1 98 ? -0.195 17.109 -0.344 1 98.44 98 VAL A O 1
ATOM 768 N N . GLN A 1 99 ? -1.604 15.406 -0.106 1 97.56 99 GLN A N 1
ATOM 769 C CA . GLN A 1 99 ? -0.907 14.594 -1.099 1 97.56 99 GLN A CA 1
ATOM 770 C C . GLN A 1 99 ? -0.805 15.328 -2.434 1 97.56 99 GLN A C 1
ATOM 772 O O . GLN A 1 99 ? 0.261 15.359 -3.051 1 97.56 99 GLN A O 1
ATOM 777 N N . ASP A 1 100 ? -1.899 15.906 -2.854 1 96.19 100 ASP A N 1
ATOM 778 C CA . ASP A 1 100 ? -1.946 16.625 -4.125 1 96.19 100 ASP A CA 1
ATOM 779 C C . ASP A 1 100 ? -1.116 17.906 -4.066 1 96.19 100 ASP A C 1
ATOM 781 O O . ASP A 1 100 ? -0.327 18.172 -4.973 1 96.19 100 ASP A O 1
ATOM 785 N N . GLU A 1 101 ? -1.312 18.641 -3.006 1 97.31 101 GLU A N 1
ATOM 786 C CA . GLU A 1 101 ? -0.627 19.906 -2.814 1 97.31 101 GLU A CA 1
ATOM 787 C C . GLU A 1 101 ? 0.888 19.734 -2.854 1 97.31 101 GLU A C 1
ATOM 789 O O . GLU A 1 101 ? 1.6 20.547 -3.439 1 97.31 101 GLU A O 1
ATOM 794 N N . LEU A 1 102 ? 1.362 18.688 -2.26 1 97.5 102 LEU A N 1
ATOM 795 C CA . LEU A 1 102 ? 2.801 18.484 -2.117 1 97.5 102 LEU A CA 1
ATOM 796 C C . LEU A 1 102 ? 3.326 17.531 -3.176 1 97.5 102 LEU A C 1
ATOM 798 O O . LEU A 1 102 ? 4.527 17.25 -3.229 1 97.5 102 LEU A O 1
ATOM 802 N N . ASP A 1 103 ? 2.367 16.969 -3.979 1 95.31 103 ASP A N 1
ATOM 803 C CA . ASP A 1 103 ? 2.719 16.016 -5.023 1 95.31 103 ASP A CA 1
ATOM 804 C C . ASP A 1 103 ? 3.473 14.812 -4.438 1 95.31 103 ASP A C 1
ATOM 806 O O . ASP A 1 103 ? 4.543 14.445 -4.93 1 95.31 103 ASP A O 1
ATOM 810 N N . CYS A 1 104 ? 2.984 14.289 -3.375 1 96.56 104 CYS A N 1
ATOM 811 C CA . CYS A 1 104 ? 3.596 13.117 -2.762 1 96.56 104 CYS A CA 1
ATOM 812 C C . CYS A 1 104 ? 3.514 11.914 -3.691 1 96.56 104 CYS A C 1
ATOM 814 O O . CYS A 1 104 ? 2.506 11.719 -4.375 1 96.56 104 CYS A O 1
ATOM 816 N N . ASP A 1 105 ? 4.578 11.039 -3.598 1 94.12 105 ASP A N 1
ATOM 817 C CA . ASP A 1 105 ? 4.727 9.914 -4.512 1 94.12 105 ASP A CA 1
ATOM 818 C C . ASP A 1 105 ? 4.23 8.617 -3.871 1 94.12 105 ASP A C 1
ATOM 820 O O . ASP A 1 105 ? 4.07 7.605 -4.555 1 94.12 105 ASP A O 1
ATOM 824 N N . LEU A 1 106 ? 4.031 8.703 -2.67 1 96.31 106 LEU A N 1
ATOM 825 C CA . LEU A 1 106 ? 3.613 7.535 -1.9 1 96.31 106 LEU A CA 1
ATOM 826 C C . LEU A 1 106 ? 2.891 7.957 -0.625 1 96.31 106 LEU A C 1
ATOM 828 O O . LEU A 1 106 ? 3.322 8.883 0.06 1 96.31 106 LEU A O 1
ATOM 832 N N . ILE A 1 107 ? 1.797 7.34 -0.366 1 97.75 107 ILE A N 1
ATOM 833 C CA . ILE A 1 107 ? 1.134 7.473 0.927 1 97.75 107 ILE A CA 1
ATOM 834 C C . ILE A 1 107 ? 1.305 6.184 1.727 1 97.75 107 ILE A C 1
ATOM 836 O O . ILE A 1 107 ? 1.138 5.086 1.19 1 97.75 107 ILE A O 1
ATOM 840 N N . VAL A 1 108 ? 1.696 6.277 2.98 1 98.06 108 VAL A N 1
ATOM 841 C CA . VAL A 1 108 ? 1.751 5.156 3.916 1 98.06 108 VAL A CA 1
ATOM 842 C C . VAL A 1 108 ? 0.751 5.383 5.047 1 98.06 108 VAL A C 1
ATOM 844 O O . VAL A 1 108 ? 0.834 6.379 5.77 1 98.06 108 VAL A O 1
ATOM 847 N N . ILE A 1 109 ? -0.141 4.422 5.219 1 97.25 109 ILE A N 1
ATOM 848 C CA . ILE A 1 109 ? -1.239 4.668 6.148 1 97.25 109 ILE A CA 1
ATOM 849 C C . ILE A 1 109 ? -1.58 3.385 6.898 1 97.25 109 ILE A C 1
ATOM 851 O O . ILE A 1 109 ? -1.479 2.289 6.344 1 97.25 109 ILE A O 1
ATOM 855 N N . GLY A 1 110 ? -1.912 3.564 8.18 1 94.69 110 GLY A N 1
ATOM 856 C CA . GLY A 1 110 ? -2.432 2.434 8.93 1 94.69 110 GLY A CA 1
ATOM 857 C C . GLY A 1 110 ? -3.848 2.057 8.539 1 94.69 110 GLY A C 1
ATOM 858 O O . GLY A 1 110 ? -4.676 2.932 8.281 1 94.69 110 GLY A O 1
ATOM 859 N N . SER A 1 111 ? -4.145 0.802 8.625 1 91.25 111 SER A N 1
ATOM 860 C CA . SER A 1 111 ? -5.449 0.305 8.195 1 91.25 111 SER A CA 1
ATOM 861 C C . SER A 1 111 ? -6.555 0.76 9.141 1 91.25 111 SER A C 1
ATOM 863 O O . SER A 1 111 ? -7.73 0.778 8.773 1 91.25 111 SER A O 1
ATOM 865 N N . ARG A 1 112 ? -6.047 1.102 10.391 1 86 112 ARG A N 1
ATOM 866 C CA . ARG A 1 112 ? -7.004 1.534 11.406 1 86 112 ARG A CA 1
ATOM 867 C C . ARG A 1 112 ? -6.484 2.752 12.164 1 86 112 ARG A C 1
ATOM 869 O O . ARG A 1 112 ? -5.281 3.021 12.164 1 86 112 ARG A O 1
ATOM 876 N N . GLY A 1 113 ? -7.484 3.469 12.695 1 85 113 GLY A N 1
ATOM 877 C CA . GLY A 1 113 ? -7.148 4.613 13.523 1 85 113 GLY A CA 1
ATOM 878 C C . GLY A 1 113 ? -7.496 4.414 14.984 1 85 113 GLY A C 1
ATOM 879 O O . GLY A 1 113 ? -7.262 3.34 15.547 1 85 113 GLY A O 1
ATOM 880 N N . LEU A 1 114 ? -7.945 5.438 15.469 1 82.38 114 LEU A N 1
ATOM 881 C CA . LEU A 1 114 ? -8.234 5.473 16.906 1 82.38 114 LEU A CA 1
ATOM 882 C C . LEU A 1 114 ? -9.523 4.719 17.219 1 82.38 114 LEU A C 1
ATOM 884 O O . LEU A 1 114 ? -9.734 4.289 18.344 1 82.38 114 LEU A O 1
ATOM 888 N N . SER A 1 115 ? -10.32 4.539 16.109 1 77.12 115 SER A N 1
ATOM 889 C CA . SER A 1 115 ? -11.57 3.822 16.375 1 77.12 115 SER A CA 1
ATOM 890 C C . SER A 1 115 ? -11.312 2.338 16.609 1 77.12 115 SER A C 1
ATOM 892 O O . SER A 1 115 ? -10.414 1.751 16 1 77.12 115 SER A O 1
ATOM 894 N N . VAL A 1 116 ? -11.883 1.76 17.672 1 67.69 116 VAL A N 1
ATOM 895 C CA . VAL A 1 116 ? -11.602 0.387 18.078 1 67.69 116 VAL A CA 1
ATOM 896 C C . VAL A 1 116 ? -12.742 -0.527 17.625 1 67.69 116 VAL A C 1
ATOM 898 O O . VAL A 1 116 ? -12.82 -1.681 18.062 1 67.69 116 VAL A O 1
ATOM 901 N N . LEU A 1 117 ? -13.383 -0.094 16.672 1 71.38 117 LEU A N 1
ATOM 902 C CA . LEU A 1 117 ? -14.477 -0.993 16.312 1 71.38 117 LEU A CA 1
ATOM 903 C C . LEU A 1 117 ? -13.938 -2.299 15.742 1 71.38 117 LEU A C 1
ATOM 905 O O . LEU A 1 117 ? -13.281 -2.297 14.695 1 71.38 117 LEU A O 1
ATOM 909 N N . GLU A 1 118 ? -14.125 -3.318 16.547 1 69.44 118 GLU A N 1
ATOM 910 C CA . GLU A 1 118 ? -13.547 -4.633 16.281 1 69.44 118 GLU A CA 1
ATOM 911 C C . GLU A 1 118 ? -14.016 -5.172 14.93 1 69.44 118 GLU A C 1
ATOM 913 O O . GLU A 1 118 ? -13.305 -5.953 14.289 1 69.44 118 GLU A O 1
ATOM 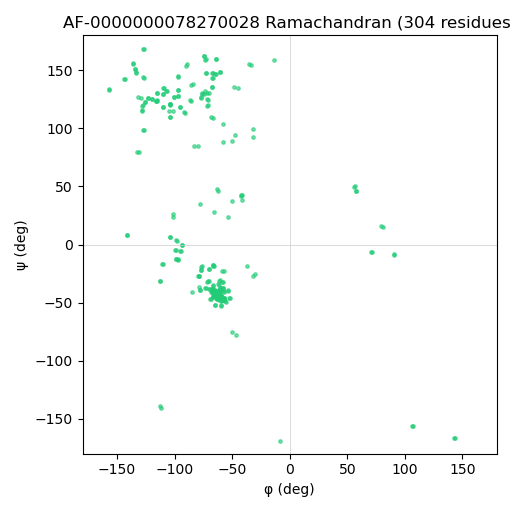918 N N . ASN A 1 119 ? -15.172 -4.668 14.438 1 73.31 119 ASN A N 1
ATOM 919 C CA . ASN A 1 119 ? -15.773 -5.297 13.266 1 73.31 119 ASN A CA 1
ATOM 920 C C . ASN A 1 119 ? -15.336 -4.602 11.977 1 73.31 119 ASN A C 1
ATOM 922 O O . ASN A 1 119 ? -15.742 -5.004 10.883 1 73.31 119 ASN A O 1
ATOM 926 N N . VAL A 1 120 ? -14.531 -3.6 12.258 1 73.88 120 VAL A N 1
ATOM 927 C CA . VAL A 1 120 ? -14.102 -2.887 11.062 1 73.88 120 VAL A CA 1
ATOM 928 C C . VAL A 1 120 ? -12.688 -3.309 10.688 1 73.88 120 VAL A C 1
ATOM 930 O O . VAL A 1 120 ? -11.75 -3.129 11.469 1 73.88 120 VAL A O 1
ATOM 933 N N . ILE A 1 121 ? -12.492 -3.934 9.578 1 77.38 121 ILE A N 1
ATOM 934 C CA . ILE A 1 121 ? -11.195 -4.422 9.117 1 77.38 121 ILE A CA 1
ATOM 935 C C . ILE A 1 121 ? -10.383 -3.26 8.562 1 77.38 121 ILE A C 1
ATOM 937 O O . ILE A 1 121 ? -9.172 -3.182 8.789 1 77.38 121 ILE A O 1
ATOM 941 N N . MET A 1 122 ? -11.086 -2.393 7.863 1 87.88 122 MET A N 1
ATOM 942 C CA . MET A 1 122 ? -10.43 -1.222 7.293 1 87.88 122 MET A CA 1
ATOM 943 C C . MET A 1 122 ? -11.211 0.049 7.605 1 87.88 122 MET A C 1
ATOM 945 O O . MET A 1 122 ? -12.422 0.107 7.387 1 87.88 122 MET A O 1
ATOM 949 N N . GLY A 1 123 ? -10.586 0.952 8.125 1 88.62 123 GLY A N 1
ATOM 950 C CA . GLY A 1 123 ? -11.227 2.209 8.469 1 88.62 123 GLY A CA 1
ATOM 951 C C . GLY A 1 123 ? -11.734 2.973 7.266 1 88.62 123 GLY A C 1
ATOM 952 O O . GLY A 1 123 ? -11.227 2.799 6.152 1 88.62 123 GLY A O 1
ATOM 953 N N . SER A 1 124 ? -12.609 3.814 7.527 1 90.69 124 SER A N 1
ATOM 954 C CA . SER A 1 124 ? -13.25 4.594 6.477 1 90.69 124 SER A CA 1
ATOM 955 C C . SER A 1 124 ? -12.266 5.551 5.812 1 90.69 124 SER A C 1
ATOM 957 O O . SER A 1 124 ? -12.297 5.734 4.594 1 90.69 124 SER A O 1
ATOM 959 N N . VAL A 1 125 ? -11.398 6.129 6.609 1 94 125 VAL A N 1
ATOM 960 C CA . VAL A 1 125 ? -10.422 7.07 6.066 1 94 125 VAL A CA 1
ATOM 961 C C . VAL A 1 125 ? -9.516 6.359 5.07 1 94 125 VAL A C 1
ATOM 963 O O . VAL A 1 125 ? -9.258 6.871 3.977 1 94 125 VAL A O 1
ATOM 966 N N . VAL A 1 126 ? -9.07 5.199 5.426 1 94.31 126 VAL A N 1
ATOM 967 C CA . VAL A 1 126 ? -8.188 4.426 4.562 1 94.31 126 VAL A CA 1
ATOM 968 C C . VAL A 1 126 ? -8.891 4.117 3.244 1 94.31 126 VAL A C 1
ATOM 970 O O . VAL A 1 126 ? -8.312 4.281 2.168 1 94.31 126 VAL A O 1
ATOM 973 N N . THR A 1 127 ? -10.125 3.711 3.383 1 92.5 127 THR A N 1
ATOM 974 C CA . THR A 1 127 ? -10.906 3.371 2.199 1 92.5 127 THR A CA 1
ATOM 975 C C . THR A 1 127 ? -11.016 4.574 1.265 1 92.5 127 THR A C 1
ATOM 977 O O . THR A 1 127 ? -10.781 4.453 0.061 1 92.5 127 THR A O 1
ATOM 980 N N . ARG A 1 128 ? -11.273 5.676 1.76 1 94.44 128 ARG A N 1
ATOM 981 C CA . ARG A 1 128 ? -11.438 6.879 0.95 1 94.44 128 ARG A CA 1
ATOM 982 C C . ARG A 1 128 ? -10.102 7.32 0.357 1 94.44 128 ARG A C 1
ATOM 984 O O . ARG A 1 128 ? -10.047 7.781 -0.785 1 94.44 128 ARG A O 1
ATOM 991 N N . VAL A 1 129 ? -9.062 7.199 1.088 1 96 129 VAL A N 1
ATOM 992 C CA . VAL A 1 129 ? -7.73 7.547 0.596 1 96 129 VAL A CA 1
ATOM 993 C C . VAL A 1 129 ? -7.355 6.633 -0.568 1 96 129 VAL A C 1
ATOM 995 O O . VAL A 1 129 ? -6.859 7.102 -1.597 1 96 129 VAL A O 1
ATOM 998 N N . LEU A 1 130 ? -7.637 5.395 -0.415 1 94.44 130 LEU A N 1
ATOM 999 C CA . LEU A 1 130 ? -7.344 4.43 -1.47 1 94.44 130 LEU A CA 1
ATOM 1000 C C . LEU A 1 130 ? -8.117 4.758 -2.74 1 94.44 130 LEU A C 1
ATOM 1002 O O . LEU A 1 130 ? -7.598 4.613 -3.848 1 94.44 130 LEU A O 1
ATOM 1006 N N . GLU A 1 131 ? -9.25 5.238 -2.604 1 91 131 GLU A N 1
ATOM 1007 C CA . GLU A 1 131 ? -10.117 5.539 -3.738 1 91 131 GLU A CA 1
ATOM 1008 C C . GLU A 1 131 ? -9.719 6.852 -4.406 1 91 131 GLU A C 1
ATOM 1010 O O . GLU A 1 131 ? -9.898 7.02 -5.613 1 91 131 GLU A O 1
ATOM 1015 N N . GLY A 1 132 ? -9.133 7.723 -3.646 1 91.62 132 GLY A N 1
ATOM 1016 C CA . GLY A 1 132 ? -8.969 9.078 -4.152 1 91.62 132 GLY A CA 1
ATOM 1017 C C . GLY A 1 132 ? -7.52 9.43 -4.453 1 91.62 132 GLY A C 1
ATOM 1018 O O . GLY A 1 132 ? -7.246 10.414 -5.133 1 91.62 132 GLY A O 1
ATOM 1019 N N . ALA A 1 133 ? -6.578 8.648 -3.924 1 93.19 133 ALA A N 1
ATOM 1020 C CA . ALA A 1 133 ? -5.168 8.992 -4.07 1 93.19 133 ALA A CA 1
ATOM 1021 C C . ALA A 1 133 ? -4.723 8.883 -5.527 1 93.19 133 ALA A C 1
ATOM 1023 O O . ALA A 1 133 ? -5.145 7.969 -6.242 1 93.19 133 ALA A O 1
ATOM 1024 N N . SER A 1 134 ? -3.871 9.742 -5.953 1 90.75 134 SER A N 1
ATOM 1025 C CA . SER A 1 134 ? -3.311 9.719 -7.301 1 90.75 134 SER A CA 1
ATOM 1026 C C . SER A 1 134 ? -1.932 9.07 -7.316 1 90.75 134 SER A C 1
ATOM 1028 O O . SER A 1 134 ? -1.251 9.07 -8.344 1 90.75 134 SER A O 1
ATOM 1030 N N . CYS A 1 135 ? -1.471 8.578 -6.234 1 93.12 135 CYS A N 1
ATOM 1031 C CA . CYS A 1 135 ? -0.201 7.879 -6.07 1 93.12 135 CYS A CA 1
ATOM 1032 C C . CYS A 1 135 ? -0.407 6.527 -5.398 1 93.12 135 CYS A C 1
ATOM 1034 O O . CYS A 1 135 ? -1.495 6.238 -4.898 1 93.12 135 CYS A O 1
ATOM 1036 N N . PRO A 1 136 ? 0.596 5.66 -5.391 1 95.5 136 PRO A N 1
ATOM 1037 C CA . PRO A 1 136 ? 0.481 4.398 -4.66 1 95.5 136 PRO A CA 1
ATOM 1038 C C . PRO A 1 136 ? 0.252 4.598 -3.162 1 95.5 136 PRO A C 1
ATOM 1040 O O . PRO A 1 136 ? 0.693 5.602 -2.596 1 95.5 136 PRO A O 1
ATOM 1043 N N . VAL A 1 137 ? -0.471 3.662 -2.592 1 96.69 137 VAL A N 1
ATOM 1044 C CA . VAL A 1 137 ? -0.771 3.703 -1.164 1 96.69 137 VAL A CA 1
ATOM 1045 C C . VAL A 1 137 ? -0.343 2.393 -0.508 1 96.69 137 VAL A C 1
ATOM 1047 O O . VAL A 1 137 ? -0.74 1.312 -0.951 1 96.69 137 VAL A O 1
ATOM 1050 N N . LEU A 1 138 ? 0.502 2.521 0.473 1 97 138 LEU A N 1
ATOM 1051 C CA . LEU A 1 138 ? 0.875 1.388 1.312 1 97 138 LEU A CA 1
ATOM 1052 C C . LEU A 1 138 ? 0.019 1.342 2.574 1 97 138 LEU A C 1
ATOM 1054 O O . LEU A 1 138 ? 0.045 2.273 3.381 1 97 138 LEU A O 1
ATOM 1058 N N . VAL A 1 139 ? -0.713 0.28 2.73 1 96.5 139 VAL A N 1
ATOM 1059 C CA . VAL A 1 139 ? -1.563 0.081 3.898 1 96.5 139 VAL A CA 1
ATOM 1060 C C . VAL A 1 139 ? -0.912 -0.922 4.848 1 96.5 139 VAL A C 1
ATOM 1062 O O . VAL A 1 139 ? -0.626 -2.057 4.461 1 96.5 139 VAL A O 1
ATOM 1065 N N . THR A 1 140 ? -0.695 -0.407 6.039 1 94.06 140 THR A N 1
ATOM 1066 C CA . THR A 1 140 ? -0.08 -1.28 7.035 1 94.06 140 THR A CA 1
ATOM 1067 C C . THR A 1 140 ? -1.117 -1.77 8.039 1 94.06 140 THR A C 1
ATOM 1069 O O . THR A 1 140 ? -2.049 -1.039 8.383 1 94.06 140 THR A O 1
ATOM 1072 N N . ARG A 1 141 ? -1.313 -2.951 8.18 1 77.56 141 ARG A N 1
ATOM 1073 C CA . ARG A 1 141 ? -2.283 -3.521 9.109 1 77.56 141 ARG A CA 1
ATOM 1074 C C . ARG A 1 141 ? -1.677 -3.688 10.5 1 77.56 141 ARG A C 1
ATOM 1076 O O . ARG A 1 141 ? -0.454 -3.75 10.648 1 77.56 141 ARG A O 1
ATOM 1083 N N . ASN A 1 142 ? -2.613 -3.273 11.484 1 57.62 142 ASN A N 1
ATOM 1084 C CA . ASN A 1 142 ? -2.176 -3.6 12.836 1 57.62 142 ASN A CA 1
ATOM 1085 C C . ASN A 1 142 ? -1.56 -4.992 12.906 1 57.62 142 ASN A C 1
ATOM 1087 O O . ASN A 1 142 ? -2.264 -5.977 13.141 1 57.62 142 ASN A O 1
ATOM 1091 N N . LEU A 1 143 ? -0.889 -5.16 11.852 1 47.19 143 LEU A N 1
ATOM 1092 C CA . LEU A 1 143 ? -0.305 -6.492 11.953 1 47.19 143 LEU A CA 1
ATOM 1093 C C . LEU A 1 143 ? -0.022 -6.844 13.414 1 47.19 143 LEU A C 1
ATOM 1095 O O . LEU A 1 143 ? 0.464 -6.008 14.172 1 47.19 143 LEU A O 1
ATOM 1099 N N . ARG A 1 144 ? -0.828 -7.414 14.008 1 40.84 144 ARG A N 1
ATOM 1100 C CA . ARG A 1 144 ? -0.332 -7.914 15.289 1 40.84 144 ARG A CA 1
ATOM 1101 C C . ARG A 1 144 ? 1.176 -7.719 15.406 1 40.84 144 ARG A C 1
ATOM 1103 O O . ARG A 1 144 ? 1.86 -7.512 14.398 1 40.84 144 ARG A O 1
ATOM 1110 N N . VAL A 1 145 ? 2.143 -8.281 16.438 1 37.44 145 VAL A N 1
ATOM 1111 C CA . VAL A 1 145 ? 3.404 -8.258 17.172 1 37.44 145 VAL A CA 1
ATOM 1112 C C . VAL A 1 145 ? 4.57 -8.383 16.188 1 37.44 145 VAL A C 1
ATOM 1114 O O . VAL A 1 145 ? 5.734 -8.281 16.594 1 37.44 145 VAL A O 1
ATOM 1117 N N . LYS A 1 146 ? 4.555 -9.102 15.203 1 42 146 LYS A N 1
ATOM 1118 C CA . LYS A 1 146 ? 5.84 -9.727 14.898 1 42 146 LYS A CA 1
ATOM 1119 C C . LYS A 1 146 ? 6.719 -8.789 14.078 1 42 146 LYS A C 1
ATOM 1121 O O . LYS A 1 146 ? 7.91 -9.047 13.898 1 42 146 LYS A O 1
ATOM 1126 N N . TYR A 1 147 ? 6.219 -8.109 13.156 1 42.25 147 TYR A 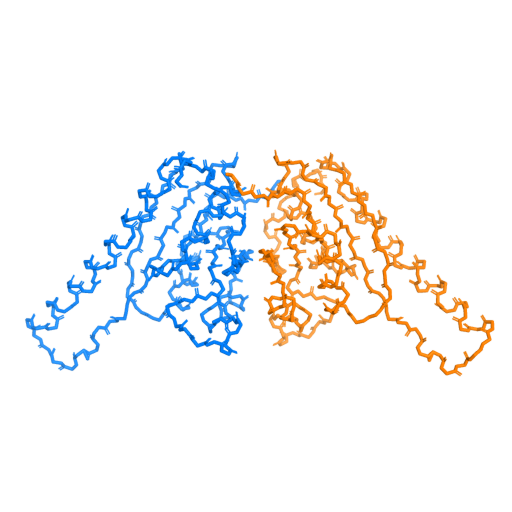N 1
ATOM 1127 C CA . TYR A 1 147 ? 7.18 -7.508 12.234 1 42.25 147 TYR A CA 1
ATOM 1128 C C . TYR A 1 147 ? 7.934 -6.371 12.906 1 42.25 147 TYR A C 1
ATOM 1130 O O . TYR A 1 147 ? 8.844 -5.785 12.312 1 42.25 147 TYR A O 1
ATOM 1138 N N . LEU A 1 148 ? 7.281 -5.734 13.758 1 40.66 148 LEU A N 1
ATOM 1139 C CA . LEU A 1 148 ? 8.008 -4.582 14.289 1 40.66 148 LEU A CA 1
ATOM 1140 C C . LEU A 1 148 ? 9.227 -5.031 15.086 1 40.66 148 LEU A C 1
ATOM 1142 O O . LEU A 1 148 ? 9.148 -5.18 16.312 1 40.66 148 LEU A O 1
ATOM 1146 N N . ARG A 1 149 ? 9.75 -6.254 14.672 1 39.06 149 ARG A N 1
ATOM 1147 C CA . ARG A 1 149 ? 10.922 -6.332 15.531 1 39.06 149 ARG A CA 1
ATOM 1148 C C . ARG A 1 149 ? 11.672 -5.004 15.562 1 39.06 149 ARG A C 1
ATOM 1150 O O . ARG A 1 149 ? 11.578 -4.211 14.625 1 39.06 149 ARG A O 1
ATOM 1157 N N . ASP A 1 150 ? 12.039 -4.617 16.766 1 34.84 150 ASP A N 1
ATOM 1158 C CA . ASP A 1 150 ? 12.703 -3.4 17.219 1 34.84 150 ASP A CA 1
ATOM 1159 C C . ASP A 1 150 ? 13.82 -2.984 16.266 1 34.84 150 ASP A C 1
ATOM 1161 O O . ASP A 1 150 ? 14.891 -3.592 16.25 1 34.84 150 ASP A O 1
ATOM 1165 N N . ALA A 1 151 ? 13.633 -3.045 15.141 1 32.28 151 ALA A N 1
ATOM 1166 C CA . ALA A 1 151 ? 14.844 -2.637 14.43 1 32.28 151 ALA A CA 1
ATOM 1167 C C . ALA A 1 151 ? 15.422 -1.356 15.023 1 32.28 151 ALA A C 1
ATOM 1169 O O . ALA A 1 151 ? 16.641 -1.234 15.18 1 32.28 151 ALA A O 1
ATOM 1170 N N . CYS A 1 152 ? 14.758 -0.25 14.648 1 32.09 152 CYS A N 1
ATOM 1171 C CA . CYS A 1 152 ? 15.609 0.91 14.891 1 32.09 152 CYS A CA 1
ATOM 1172 C C . CYS A 1 152 ? 15.906 1.067 16.375 1 32.09 152 CYS A C 1
ATOM 1174 O O . CYS A 1 152 ? 16.047 2.188 16.875 1 32.09 152 CYS A O 1
ATOM 1176 N N . GLY A 1 153 ? 16.25 0.208 17.047 1 29.95 153 GLY A N 1
ATOM 1177 C CA . GLY A 1 153 ? 16.531 0.296 18.469 1 29.95 153 GLY A CA 1
ATOM 1178 C C . GLY A 1 153 ? 15.289 0.476 19.312 1 29.95 153 GLY A C 1
ATOM 1179 O O . GLY A 1 153 ? 15.375 0.717 20.516 1 29.95 153 GLY A O 1
ATOM 1180 N N . ILE A 1 154 ? 14.125 0.671 18.766 1 25.69 154 ILE A N 1
ATOM 1181 C CA . ILE A 1 154 ? 13.062 0.995 19.719 1 25.69 154 ILE A CA 1
ATOM 1182 C C . ILE A 1 154 ? 12.32 -0.279 20.125 1 25.69 154 ILE A C 1
ATOM 1184 O O . ILE A 1 154 ? 12.156 -1.188 19.312 1 25.69 154 ILE A O 1
ATOM 1188 N N . MET B 1 1 ? 14.344 -3.805 12.367 1 71.81 1 MET B N 1
ATOM 1189 C CA . MET B 1 1 ? 14.211 -3.6 10.922 1 71.81 1 MET B CA 1
ATOM 1190 C C . MET B 1 1 ? 13.016 -4.363 10.367 1 71.81 1 MET B C 1
ATOM 1192 O O . MET B 1 1 ? 12.672 -5.434 10.867 1 71.81 1 MET B O 1
ATOM 1196 N N . ILE B 1 2 ? 12.227 -3.758 9.438 1 83.5 2 ILE B N 1
ATOM 1197 C CA . ILE B 1 2 ? 11.039 -4.418 8.898 1 83.5 2 ILE B CA 1
ATOM 1198 C C . ILE B 1 2 ? 11.461 -5.625 8.062 1 83.5 2 ILE B C 1
ATOM 1200 O O . ILE B 1 2 ? 12.594 -5.688 7.578 1 83.5 2 ILE B O 1
ATOM 1204 N N . LYS B 1 3 ? 10.57 -6.531 8.148 1 84.56 3 LYS B N 1
ATOM 1205 C CA . LYS B 1 3 ? 10.82 -7.727 7.344 1 84.56 3 LYS B CA 1
ATOM 1206 C C . LYS B 1 3 ? 10.18 -7.605 5.965 1 84.56 3 LYS B C 1
ATOM 1208 O O . LYS B 1 3 ? 8.961 -7.48 5.852 1 84.56 3 LYS B O 1
ATOM 1213 N N . VAL B 1 4 ? 11.047 -7.551 4.879 1 93.06 4 VAL B N 1
ATOM 1214 C CA . VAL B 1 4 ? 10.602 -7.621 3.488 1 93.06 4 VAL B CA 1
ATOM 1215 C C . VAL B 1 4 ? 11.461 -8.617 2.721 1 93.06 4 VAL B C 1
ATOM 1217 O O . VAL B 1 4 ? 12.375 -8.227 1.983 1 93.06 4 VAL B O 1
ATOM 1220 N N . GLU B 1 5 ? 11.18 -9.852 2.861 1 95.88 5 GLU B N 1
ATOM 1221 C CA . GLU B 1 5 ? 11.977 -10.938 2.293 1 95.88 5 GLU B CA 1
ATOM 1222 C C . GLU B 1 5 ? 11.211 -11.672 1.203 1 95.88 5 GLU B C 1
ATOM 1224 O O . GLU B 1 5 ? 11.805 -12.234 0.283 1 95.88 5 GLU B O 1
ATOM 1229 N N . ARG B 1 6 ? 9.984 -11.711 1.365 1 98.06 6 ARG B N 1
ATOM 1230 C CA . ARG B 1 6 ? 9.078 -12.383 0.431 1 98.06 6 ARG B CA 1
ATOM 1231 C C . ARG B 1 6 ? 7.949 -11.453 0.003 1 98.06 6 ARG B C 1
ATOM 1233 O O . ARG B 1 6 ? 7.105 -11.086 0.818 1 98.06 6 ARG B O 1
ATOM 1240 N N . VAL B 1 7 ? 7.914 -11.125 -1.236 1 98.12 7 VAL B N 1
ATOM 1241 C CA . VAL B 1 7 ? 6.938 -10.18 -1.769 1 98.12 7 VAL B CA 1
ATOM 1242 C C . VAL B 1 7 ? 6.031 -10.883 -2.771 1 98.12 7 VAL B C 1
ATOM 1244 O O . VAL B 1 7 ? 6.508 -11.523 -3.713 1 98.12 7 VAL B O 1
ATOM 1247 N N . LEU B 1 8 ? 4.754 -10.812 -2.512 1 98.75 8 LEU B N 1
ATOM 1248 C CA . LEU B 1 8 ? 3.764 -11.391 -3.41 1 98.75 8 LEU B CA 1
ATOM 1249 C C . LEU B 1 8 ? 3.182 -10.336 -4.344 1 98.75 8 LEU B C 1
ATOM 1251 O O . LEU B 1 8 ? 2.705 -9.297 -3.887 1 98.75 8 LEU B O 1
ATOM 1255 N N . ILE B 1 9 ? 3.193 -10.594 -5.625 1 98.75 9 ILE B N 1
ATOM 1256 C CA . ILE B 1 9 ? 2.639 -9.688 -6.625 1 98.75 9 ILE B CA 1
ATOM 1257 C C . ILE B 1 9 ? 1.652 -10.445 -7.512 1 98.75 9 ILE B C 1
ATOM 1259 O O . ILE B 1 9 ? 2.055 -11.117 -8.469 1 98.75 9 ILE B O 1
ATOM 1263 N N . PRO B 1 10 ? 0.368 -10.328 -7.223 1 98.69 10 PRO B N 1
ATOM 1264 C CA . PRO B 1 10 ? -0.631 -10.883 -8.141 1 98.69 10 PRO B CA 1
ATOM 1265 C C . PRO B 1 10 ? -0.679 -10.141 -9.477 1 98.69 10 PRO B C 1
ATOM 1267 O O . PRO B 1 10 ? -0.683 -8.914 -9.508 1 98.69 10 PRO B O 1
ATOM 1270 N N . VAL B 1 11 ? -0.739 -10.938 -10.578 1 97.88 11 VAL B N 1
ATOM 1271 C CA . VAL B 1 11 ? -0.748 -10.328 -11.906 1 97.88 11 VAL B CA 1
ATOM 1272 C C . VAL B 1 11 ? -1.822 -10.992 -12.773 1 97.88 11 VAL B C 1
ATOM 1274 O O . VAL B 1 11 ? -2.15 -12.164 -12.57 1 97.88 11 VAL B O 1
ATOM 1277 N N . ASP B 1 12 ? -2.336 -10.188 -13.711 1 96 12 ASP B N 1
ATOM 1278 C CA . ASP B 1 12 ? -3.428 -10.727 -14.516 1 96 12 ASP B CA 1
ATOM 1279 C C . ASP B 1 12 ? -3.307 -10.289 -15.969 1 96 12 ASP B C 1
ATOM 1281 O O . ASP B 1 12 ? -4.234 -10.469 -16.766 1 96 12 ASP B O 1
ATOM 1285 N N . GLY B 1 13 ? -2.16 -9.656 -16.297 1 95.06 13 GLY B N 1
ATOM 1286 C CA . GLY B 1 13 ? -1.94 -9.203 -17.656 1 95.06 13 GLY B CA 1
ATOM 1287 C C . GLY B 1 13 ? -2.428 -7.785 -17.906 1 95.06 13 GLY B C 1
ATOM 1288 O O . GLY B 1 13 ? -2.23 -7.23 -18.984 1 95.06 13 GLY B O 1
ATOM 1289 N N . SER B 1 14 ? -3.119 -7.172 -17.016 1 92 14 SER B N 1
ATOM 1290 C CA . SER B 1 14 ? -3.607 -5.805 -17.141 1 92 14 SER B CA 1
ATOM 1291 C C . SER B 1 14 ? -2.475 -4.793 -16.984 1 92 14 SER B C 1
ATOM 1293 O O . SER B 1 14 ? -1.418 -5.117 -16.438 1 92 14 SER B O 1
ATOM 1295 N N . ASP B 1 15 ? -2.629 -3.598 -17.469 1 88.94 15 ASP B N 1
ATOM 1296 C CA . ASP B 1 15 ? -1.667 -2.514 -17.297 1 88.94 15 ASP B CA 1
ATOM 1297 C C . ASP B 1 15 ? -1.447 -2.193 -15.82 1 88.94 15 ASP B C 1
ATOM 1299 O O . ASP B 1 15 ? -0.325 -1.899 -15.406 1 88.94 15 ASP B O 1
ATOM 1303 N N . SER B 1 16 ? -2.512 -2.277 -15.102 1 90.12 16 SER B N 1
ATOM 1304 C CA . SER B 1 16 ? -2.422 -1.998 -13.672 1 90.12 16 SER B CA 1
ATOM 1305 C C . SER B 1 16 ? -1.521 -3.008 -12.961 1 90.12 16 SER B C 1
ATOM 1307 O O . SER B 1 16 ? -0.702 -2.637 -12.125 1 90.12 16 SER B O 1
ATOM 1309 N N . SER B 1 17 ? -1.688 -4.277 -13.32 1 94.19 17 SER B N 1
ATOM 1310 C CA . SER B 1 17 ? -0.856 -5.293 -12.688 1 94.19 17 SER B CA 1
ATOM 1311 C C . SER B 1 17 ? 0.592 -5.195 -13.156 1 94.19 17 SER B C 1
ATOM 1313 O O . SER B 1 17 ? 1.517 -5.484 -12.391 1 94.19 17 SER B O 1
ATOM 1315 N N . ARG B 1 18 ? 0.783 -4.754 -14.406 1 93.31 18 ARG B N 1
ATOM 1316 C CA . ARG B 1 18 ? 2.135 -4.52 -14.906 1 93.31 18 ARG B CA 1
ATOM 1317 C C . ARG B 1 18 ? 2.816 -3.398 -14.133 1 93.31 18 ARG B C 1
ATOM 1319 O O . ARG B 1 18 ? 3.965 -3.539 -13.703 1 93.31 18 ARG B O 1
ATOM 1326 N N . ASN B 1 19 ? 2.088 -2.395 -13.977 1 90.38 19 ASN B N 1
ATOM 1327 C CA . ASN B 1 19 ? 2.604 -1.268 -13.211 1 90.38 19 ASN B CA 1
ATOM 1328 C C . ASN B 1 19 ? 2.926 -1.669 -11.773 1 90.38 19 ASN B C 1
ATOM 1330 O O . ASN B 1 19 ? 3.951 -1.262 -11.227 1 90.38 19 ASN B O 1
ATOM 1334 N N . ALA B 1 20 ? 2.078 -2.451 -11.203 1 94.94 20 ALA B N 1
ATOM 1335 C CA . ALA B 1 20 ? 2.299 -2.92 -9.836 1 94.94 20 ALA B CA 1
ATOM 1336 C C . ALA B 1 20 ? 3.576 -3.748 -9.734 1 94.94 20 ALA B C 1
ATOM 1338 O O . ALA B 1 20 ? 4.371 -3.57 -8.812 1 94.94 20 ALA B O 1
ATOM 1339 N N . ALA B 1 21 ? 3.744 -4.609 -10.672 1 95.62 21 ALA B N 1
ATOM 1340 C CA . ALA B 1 21 ? 4.922 -5.469 -10.672 1 95.62 21 ALA B CA 1
ATOM 1341 C C . ALA B 1 21 ? 6.203 -4.648 -10.805 1 95.62 21 ALA B C 1
ATOM 1343 O O . ALA B 1 21 ? 7.156 -4.844 -10.047 1 95.62 21 ALA B O 1
ATOM 1344 N N . LYS B 1 22 ? 6.191 -3.75 -11.711 1 92.94 22 LYS B N 1
ATOM 1345 C CA . LYS B 1 22 ? 7.359 -2.902 -11.922 1 92.94 22 LYS B CA 1
ATOM 1346 C C . LYS B 1 22 ? 7.633 -2.02 -10.711 1 92.94 22 LYS B C 1
ATOM 1348 O O . LYS B 1 22 ? 8.75 -1.99 -10.195 1 92.94 22 LYS B O 1
ATOM 1353 N N . TYR B 1 23 ? 6.617 -1.326 -10.297 1 92.81 23 TYR B N 1
ATOM 1354 C CA . TYR B 1 23 ? 6.75 -0.411 -9.172 1 92.81 23 TYR B CA 1
ATOM 1355 C C . TYR B 1 23 ? 7.18 -1.155 -7.91 1 92.81 23 TYR B C 1
ATOM 1357 O O . TYR B 1 23 ? 8.133 -0.752 -7.238 1 92.81 23 TYR B O 1
ATOM 1365 N N . GLY B 1 24 ? 6.449 -2.172 -7.609 1 94.25 24 GLY B N 1
ATOM 1366 C CA . GLY B 1 24 ? 6.727 -2.93 -6.398 1 94.25 24 GLY B CA 1
ATOM 1367 C C . GLY B 1 24 ? 8.141 -3.477 -6.352 1 94.25 24 GLY B C 1
ATOM 1368 O O . GLY B 1 24 ? 8.828 -3.34 -5.336 1 94.25 24 GLY B O 1
ATOM 1369 N N . THR B 1 25 ? 8.547 -4.035 -7.441 1 94.38 25 THR B N 1
ATOM 1370 C CA . THR B 1 25 ? 9.875 -4.621 -7.504 1 94.38 25 THR B CA 1
ATOM 1371 C C . THR B 1 25 ? 10.953 -3.549 -7.336 1 94.38 25 THR B C 1
ATOM 1373 O O . THR B 1 25 ? 11.922 -3.742 -6.598 1 94.38 25 THR B O 1
ATOM 1376 N N . GLN B 1 26 ? 10.773 -2.477 -7.922 1 92.88 26 GLN B N 1
ATOM 1377 C CA . GLN B 1 26 ? 11.734 -1.385 -7.812 1 92.88 26 GLN B CA 1
ATOM 1378 C C . GLN B 1 26 ? 11.75 -0.809 -6.398 1 92.88 26 GLN B C 1
ATOM 1380 O O . GLN B 1 26 ? 12.82 -0.467 -5.879 1 92.88 26 GLN B O 1
ATOM 1385 N N . LEU B 1 27 ? 10.633 -0.716 -5.855 1 93.75 27 LEU B N 1
ATOM 1386 C CA . LEU B 1 27 ? 10.531 -0.14 -4.52 1 93.75 27 LEU B CA 1
ATOM 1387 C C . LEU B 1 27 ? 11.336 -0.95 -3.512 1 93.75 27 LEU B C 1
ATOM 1389 O O . LEU B 1 27 ? 11.992 -0.381 -2.633 1 93.75 27 LEU B O 1
ATOM 1393 N N . VAL B 1 28 ? 11.344 -2.26 -3.639 1 94.38 28 VAL B N 1
ATOM 1394 C CA . VAL B 1 28 ? 11.914 -3.113 -2.6 1 94.38 28 VAL B CA 1
ATOM 1395 C C . VAL B 1 28 ? 13.281 -3.625 -3.043 1 94.38 28 VAL B C 1
ATOM 1397 O O . VAL B 1 28 ? 13.891 -4.457 -2.367 1 94.38 28 VAL B O 1
ATOM 1400 N N . ASN B 1 29 ? 13.805 -3.148 -4.168 1 92 29 ASN B N 1
ATOM 1401 C CA . ASN B 1 29 ? 14.984 -3.703 -4.824 1 92 29 ASN B CA 1
ATOM 1402 C C . ASN B 1 29 ? 16.188 -3.703 -3.893 1 92 29 ASN B C 1
ATOM 1404 O O . ASN B 1 29 ? 16.969 -4.664 -3.869 1 92 29 ASN B O 1
ATOM 1408 N N . SER B 1 30 ? 16.312 -2.689 -3.104 1 90.44 30 SER B N 1
ATOM 1409 C CA . SER B 1 30 ? 17.484 -2.541 -2.242 1 90.44 30 SER B CA 1
ATOM 1410 C C . SER B 1 30 ? 17.531 -3.631 -1.176 1 90.44 30 SER B C 1
ATOM 1412 O O . SER B 1 30 ? 18.578 -3.891 -0.588 1 90.44 30 SER B O 1
ATOM 1414 N N . ARG B 1 31 ? 16.438 -4.27 -0.936 1 92.06 31 ARG B N 1
ATOM 1415 C CA . ARG B 1 31 ? 16.359 -5.285 0.107 1 92.06 31 ARG B CA 1
ATOM 1416 C C . ARG B 1 31 ? 16.531 -6.684 -0.475 1 92.06 31 ARG B C 1
ATOM 1418 O O . ARG B 1 31 ? 16.641 -7.664 0.267 1 92.06 31 ARG B O 1
ATOM 1425 N N . HIS B 1 32 ? 16.469 -6.793 -1.752 1 94.12 32 HIS B N 1
ATOM 1426 C CA . HIS B 1 32 ? 16.688 -8.023 -2.504 1 94.12 32 HIS B CA 1
ATOM 1427 C C . HIS B 1 32 ? 15.758 -9.133 -2.033 1 94.12 32 HIS B C 1
ATOM 1429 O O . HIS B 1 32 ? 16.203 -10.25 -1.765 1 94.12 32 HIS B O 1
ATOM 1435 N N . PRO B 1 33 ? 14.508 -8.82 -1.951 1 96.56 33 PRO B N 1
ATOM 1436 C CA . PRO B 1 33 ? 13.586 -9.891 -1.562 1 96.56 33 PRO B CA 1
ATOM 1437 C C . PRO B 1 33 ? 13.336 -10.898 -2.682 1 96.56 33 PRO B C 1
ATOM 1439 O O . PRO B 1 33 ? 13.703 -10.648 -3.834 1 96.56 33 PRO B O 1
ATOM 1442 N N . LYS B 1 34 ? 12.812 -12.094 -2.309 1 98.12 34 LYS B N 1
ATOM 1443 C CA . LYS B 1 34 ? 12.234 -12.984 -3.305 1 98.12 34 LYS B CA 1
ATOM 1444 C C . LYS B 1 34 ? 10.859 -12.5 -3.748 1 98.12 34 LYS B C 1
ATOM 1446 O O . LYS B 1 34 ? 10.016 -12.156 -2.916 1 98.12 34 LYS B O 1
ATOM 1451 N N . ILE B 1 35 ? 10.688 -12.43 -5.035 1 98.38 35 ILE B N 1
ATOM 1452 C CA . ILE B 1 35 ? 9.422 -11.977 -5.605 1 98.38 35 ILE B CA 1
ATOM 1453 C C . ILE B 1 35 ? 8.602 -13.188 -6.055 1 98.38 35 ILE B C 1
ATOM 1455 O O . ILE B 1 35 ? 9.109 -14.055 -6.77 1 98.38 35 ILE B O 1
ATOM 1459 N N . TYR B 1 36 ? 7.398 -13.266 -5.598 1 98.88 36 TYR B N 1
ATOM 1460 C CA . TYR B 1 36 ? 6.445 -14.258 -6.074 1 98.88 36 TYR B CA 1
ATOM 1461 C C . TYR B 1 36 ? 5.418 -13.633 -7.008 1 98.88 36 TYR B C 1
ATOM 1463 O O . TYR B 1 36 ? 4.566 -12.852 -6.566 1 98.88 36 TYR B O 1
ATOM 1471 N N . LEU B 1 37 ? 5.512 -13.953 -8.258 1 98.81 37 LEU B N 1
ATOM 1472 C CA . LEU B 1 37 ? 4.473 -13.578 -9.219 1 98.81 37 LEU B CA 1
ATOM 1473 C C . LEU B 1 37 ? 3.355 -14.609 -9.242 1 98.81 37 LEU B C 1
ATOM 1475 O O . LEU B 1 37 ? 3.604 -15.797 -9.477 1 98.81 37 LEU B O 1
ATOM 1479 N N . LEU B 1 38 ? 2.193 -14.133 -9.008 1 98.88 38 LEU B N 1
ATOM 1480 C CA . LEU B 1 38 ? 1.055 -15.047 -8.945 1 98.88 38 LEU B CA 1
ATOM 1481 C C . LEU B 1 38 ? 0.018 -14.688 -10 1 98.88 38 LEU B C 1
ATOM 1483 O O . LEU B 1 38 ? -0.386 -13.531 -10.117 1 98.88 38 LEU B O 1
ATOM 1487 N N . ASN B 1 39 ? -0.33 -15.594 -10.789 1 98.69 39 ASN B N 1
ATOM 1488 C CA . ASN B 1 39 ? -1.499 -15.477 -11.656 1 98.69 39 ASN B CA 1
ATOM 1489 C C . ASN B 1 39 ? -2.568 -16.5 -11.289 1 98.69 39 ASN B C 1
ATOM 1491 O O . ASN B 1 39 ? -2.266 -17.688 -11.109 1 98.69 39 ASN B O 1
ATOM 1495 N N . VAL B 1 40 ? -3.771 -16 -11.148 1 97.94 40 VAL B N 1
ATOM 1496 C CA . VAL B 1 40 ? -4.918 -16.844 -10.812 1 97.94 40 VAL B CA 1
ATOM 1497 C C . VAL B 1 40 ? -5.852 -16.953 -12.016 1 97.94 40 VAL B C 1
ATOM 1499 O O . VAL B 1 40 ? -6.211 -15.938 -12.617 1 97.94 40 VAL B O 1
ATOM 1502 N N . TRP B 1 41 ? -6.199 -18.141 -12.344 1 94.62 41 TRP B N 1
ATOM 1503 C CA . TRP B 1 41 ? -7.09 -18.344 -13.484 1 94.62 41 TRP B CA 1
ATOM 1504 C C . TRP B 1 41 ? -8.281 -19.203 -13.094 1 94.62 41 TRP B C 1
ATOM 1506 O O . TRP B 1 41 ? -8.227 -19.953 -12.109 1 94.62 41 TRP B O 1
ATOM 1516 N N . GLU B 1 42 ? -9.523 -18.906 -13.688 1 85.38 42 GLU B N 1
ATOM 1517 C CA . GLU B 1 42 ? -10.758 -19.609 -13.359 1 85.38 42 GLU B CA 1
ATOM 1518 C C . GLU B 1 42 ? -10.75 -21.031 -13.922 1 85.38 42 GLU B C 1
ATOM 1520 O O . GLU B 1 42 ? -10.445 -21.234 -15.094 1 85.38 42 GLU B O 1
ATOM 1525 N N . PRO B 1 43 ? -11.117 -21.906 -12.852 1 76.56 43 PRO B N 1
ATOM 1526 C CA . PRO B 1 43 ? -11.211 -23.281 -13.352 1 76.56 43 PRO B CA 1
ATOM 1527 C C . PRO B 1 43 ? -12.43 -23.5 -14.242 1 76.56 43 PRO B C 1
ATOM 1529 O O . PRO B 1 43 ? -13.461 -22.859 -14.055 1 76.56 43 PRO B O 1
ATOM 1532 N N . VAL B 1 44 ? -12.32 -23.875 -15.508 1 64.62 44 VAL B N 1
ATOM 1533 C CA . VAL B 1 44 ? -13.445 -24.234 -16.359 1 64.62 44 VAL B CA 1
ATOM 1534 C C . VAL B 1 44 ? -14.367 -25.203 -15.617 1 64.62 44 VAL B C 1
ATOM 1536 O O . VAL B 1 44 ? -13.906 -26.219 -15.094 1 64.62 44 VAL B O 1
ATOM 1539 N N . THR B 1 45 ? -15.469 -24.656 -14.93 1 60.38 45 THR B N 1
ATOM 1540 C CA . THR B 1 45 ? -16.453 -25.547 -14.352 1 60.38 45 THR B CA 1
ATOM 1541 C C . THR B 1 45 ? -16.922 -26.594 -15.375 1 60.38 45 THR B C 1
ATOM 1543 O O . THR B 1 45 ? -17.688 -26.266 -16.281 1 60.38 45 THR B O 1
ATOM 1546 N N . MET B 1 46 ? -16.172 -27.062 -16.141 1 54.19 46 MET B N 1
ATOM 1547 C CA . MET B 1 46 ? -16.797 -27.891 -17.172 1 54.19 46 MET B CA 1
ATOM 1548 C C . MET B 1 46 ? -17.578 -29.031 -16.547 1 54.19 46 MET B C 1
ATOM 1550 O O . MET B 1 46 ? -17.016 -29.859 -15.828 1 54.19 46 MET B O 1
ATOM 1554 N N . THR B 1 47 ? -18.828 -28.75 -16.25 1 55.41 47 THR B N 1
ATOM 1555 C CA . THR B 1 47 ? -19.703 -29.906 -16.203 1 55.41 47 THR B CA 1
ATOM 1556 C C . THR B 1 47 ? -19.25 -30.969 -17.203 1 55.41 47 THR B C 1
ATOM 1558 O O . THR B 1 47 ? -19.797 -32.062 -17.234 1 55.41 47 THR B O 1
ATOM 1561 N N . ILE B 1 48 ? -18.578 -30.578 -18.281 1 57.53 48 ILE B N 1
ATOM 1562 C CA . ILE B 1 48 ? -18.344 -31.625 -19.281 1 57.53 48 ILE B CA 1
ATOM 1563 C C . ILE B 1 48 ? -17.125 -32.438 -18.891 1 57.53 48 ILE B C 1
ATOM 1565 O O . ILE B 1 48 ? -16.016 -31.906 -18.734 1 57.53 48 ILE B O 1
ATOM 1569 N N . GLY B 1 49 ? -17.156 -33.344 -18.141 1 59.5 49 GLY B N 1
ATOM 1570 C CA . GLY B 1 49 ? -16.203 -34.406 -17.828 1 59.5 49 GLY B CA 1
ATOM 1571 C C . GLY B 1 49 ? -15.398 -34.844 -19.031 1 59.5 49 GLY B C 1
ATOM 1572 O O . GLY B 1 49 ? -15.617 -34.375 -20.141 1 59.5 49 GLY B O 1
ATOM 1573 N N . GLY B 1 50 ? -14.32 -35.344 -18.938 1 69.62 50 GLY B N 1
ATOM 1574 C CA . GLY B 1 50 ? -13.562 -36.094 -19.922 1 69.62 50 GLY B CA 1
ATOM 1575 C C . GLY B 1 50 ? -12.391 -35.312 -20.5 1 69.62 50 GLY B C 1
ATOM 1576 O O . GLY B 1 50 ? -11.883 -34.375 -19.859 1 69.62 50 GLY B O 1
ATOM 1577 N N . ASP B 1 51 ? -11.938 -35.625 -21.656 1 74.88 51 ASP B N 1
ATOM 1578 C CA . ASP B 1 51 ? -10.781 -35.125 -22.391 1 74.88 51 ASP B CA 1
ATOM 1579 C C . ASP B 1 51 ? -10.898 -33.625 -22.672 1 74.88 51 ASP B C 1
ATOM 1581 O O . ASP B 1 51 ? -9.898 -32.906 -22.656 1 74.88 51 ASP B O 1
ATOM 1585 N N . MET B 1 52 ? -12.18 -33.125 -22.844 1 78.25 52 MET B N 1
ATOM 1586 C CA . MET B 1 52 ? -12.398 -31.719 -23.188 1 78.25 52 MET B CA 1
ATOM 1587 C C . MET B 1 52 ? -12.109 -30.812 -21.984 1 78.25 52 MET B C 1
ATOM 1589 O O . MET B 1 52 ? -11.508 -29.75 -22.141 1 78.25 52 MET B O 1
ATOM 1593 N N . ALA B 1 53 ? -12.461 -31.281 -20.875 1 78.25 53 ALA B N 1
ATOM 1594 C CA . ALA B 1 53 ? -12.219 -30.5 -19.656 1 78.25 53 ALA B CA 1
ATOM 1595 C C . ALA B 1 53 ? -10.727 -30.391 -19.375 1 78.25 53 ALA B C 1
ATOM 1597 O O . ALA B 1 53 ? -10.25 -29.328 -18.969 1 78.25 53 ALA B O 1
ATOM 1598 N N . GLU B 1 54 ? -10.055 -31.422 -19.609 1 82.75 54 GLU B N 1
ATOM 1599 C CA . GLU B 1 54 ? -8.617 -31.438 -19.391 1 82.75 54 GLU B CA 1
ATOM 1600 C C . GLU B 1 54 ? -7.895 -30.5 -20.359 1 82.75 54 GLU B C 1
ATOM 1602 O O . GLU B 1 54 ? -6.934 -29.828 -19.969 1 82.75 54 GLU B O 1
ATOM 1607 N N . LYS B 1 55 ? -8.359 -30.547 -21.547 1 84.38 55 LYS B N 1
ATOM 1608 C CA . LYS B 1 55 ? -7.758 -29.656 -22.531 1 84.38 55 LYS B CA 1
ATOM 1609 C C . LYS B 1 55 ? -8 -28.188 -22.188 1 84.38 55 LYS B C 1
ATOM 1611 O O . LYS B 1 55 ? -7.105 -27.359 -22.344 1 84.38 55 LYS B O 1
ATOM 1616 N N . LEU B 1 56 ? -9.133 -27.891 -21.75 1 83.88 56 LEU B N 1
ATOM 1617 C CA . LEU B 1 56 ? -9.469 -26.516 -21.391 1 83.88 56 LEU B CA 1
ATOM 1618 C C . LEU B 1 56 ? -8.641 -26.047 -20.188 1 83.88 56 LEU B C 1
ATOM 1620 O O . LEU B 1 56 ? -8.172 -24.906 -20.172 1 83.88 56 LEU B O 1
ATOM 1624 N N . ARG B 1 57 ? -8.547 -26.922 -19.312 1 87.56 57 ARG B N 1
ATOM 1625 C CA . ARG B 1 57 ? -7.723 -26.625 -18.141 1 87.56 57 ARG B CA 1
ATOM 1626 C C . ARG B 1 57 ? -6.27 -26.375 -18.547 1 87.56 57 ARG B C 1
ATOM 1628 O O . ARG B 1 57 ? -5.648 -25.422 -18.078 1 87.56 57 ARG B O 1
ATOM 1635 N N . ALA B 1 58 ? -5.762 -27.25 -19.344 1 90.25 58 ALA B N 1
ATOM 1636 C CA . ALA B 1 58 ? -4.379 -27.125 -19.797 1 90.25 58 ALA B CA 1
ATOM 1637 C C . ALA B 1 58 ? -4.156 -25.812 -20.531 1 90.25 58 ALA B C 1
ATOM 1639 O O . ALA B 1 58 ? -3.113 -25.172 -20.375 1 90.25 58 ALA B O 1
ATOM 1640 N N . ASN B 1 59 ? -5.129 -25.438 -21.312 1 91.44 59 ASN B N 1
ATOM 1641 C CA . ASN B 1 59 ? -5.035 -24.172 -22.047 1 91.44 59 ASN B CA 1
ATOM 1642 C C . ASN B 1 59 ? -5.043 -22.984 -21.094 1 91.44 59 ASN B C 1
ATOM 1644 O O . ASN B 1 59 ? -4.301 -22.016 -21.297 1 91.44 59 ASN B O 1
ATOM 1648 N N . ALA B 1 60 ? -5.883 -23.078 -20.141 1 92.69 60 ALA B N 1
ATOM 1649 C CA . ALA B 1 60 ? -5.961 -22 -19.156 1 92.69 60 ALA B CA 1
ATOM 1650 C C . ALA B 1 60 ? -4.648 -21.844 -18.406 1 92.69 60 ALA B C 1
ATOM 1652 O O . ALA B 1 60 ? -4.16 -20.734 -18.188 1 92.69 60 ALA B O 1
ATOM 1653 N N . GLU B 1 61 ? -4.121 -22.938 -17.984 1 94.5 61 GLU B N 1
ATOM 1654 C CA . GLU B 1 61 ? -2.85 -22.922 -17.266 1 94.5 61 GLU B CA 1
ATOM 1655 C C . GLU B 1 61 ? -1.721 -22.406 -18.156 1 94.5 61 GLU B C 1
ATOM 1657 O O . GLU B 1 61 ? -0.853 -21.672 -17.703 1 94.5 61 GLU B O 1
ATOM 1662 N N . ALA B 1 62 ? -1.748 -22.844 -19.391 1 96.06 62 ALA B N 1
ATOM 1663 C CA . ALA B 1 62 ? -0.727 -22.375 -20.328 1 96.06 62 ALA B CA 1
ATOM 1664 C C . ALA B 1 62 ? -0.79 -20.859 -20.516 1 96.06 62 ALA B C 1
ATOM 1666 O O . ALA B 1 62 ? 0.245 -20.203 -20.562 1 96.06 62 ALA B O 1
ATOM 1667 N N . ARG B 1 63 ? -1.924 -20.359 -20.641 1 96.38 63 ARG B N 1
ATOM 1668 C CA . ARG B 1 63 ? -2.1 -18.922 -20.75 1 96.38 63 ARG B CA 1
ATOM 1669 C C . ARG B 1 63 ? -1.6 -18.203 -19.5 1 96.38 63 ARG B C 1
ATOM 1671 O O . ARG B 1 63 ? -0.948 -17.156 -19.578 1 96.38 63 ARG B O 1
ATOM 1678 N N . SER B 1 64 ? -1.943 -18.781 -18.375 1 97.44 64 SER B N 1
ATOM 1679 C CA . SER B 1 64 ? -1.478 -18.266 -17.094 1 97.44 64 SER B CA 1
ATOM 1680 C C . SER B 1 64 ? 0.046 -18.203 -17.047 1 97.44 64 SER B C 1
ATOM 1682 O O . SER B 1 64 ? 0.623 -17.172 -16.688 1 97.44 64 SER B O 1
ATOM 1684 N N . MET B 1 65 ? 0.666 -19.281 -17.453 1 98 65 MET B N 1
ATOM 1685 C CA . MET B 1 65 ? 2.123 -19.344 -17.422 1 98 65 MET B CA 1
ATOM 1686 C C . MET B 1 65 ? 2.736 -18.359 -18.406 1 98 65 MET B C 1
ATOM 1688 O O . MET B 1 65 ? 3.789 -17.781 -18.141 1 98 65 MET B O 1
ATOM 1692 N N . ALA B 1 66 ? 2.09 -18.172 -19.516 1 98.31 66 ALA B N 1
ATOM 1693 C CA . ALA B 1 66 ? 2.578 -17.203 -20.484 1 98.31 66 ALA B CA 1
ATOM 1694 C C . ALA B 1 66 ? 2.588 -15.789 -19.906 1 98.31 66 ALA B C 1
ATOM 1696 O O . ALA B 1 66 ? 3.553 -15.039 -20.094 1 98.31 66 ALA B O 1
ATOM 1697 N N . ILE B 1 67 ? 1.558 -15.414 -19.234 1 97.88 67 ILE B N 1
ATOM 1698 C CA . ILE B 1 67 ? 1.479 -14.117 -18.562 1 97.88 67 ILE B CA 1
ATOM 1699 C C . ILE B 1 67 ? 2.613 -13.984 -17.547 1 97.88 67 ILE B C 1
ATOM 1701 O O . ILE B 1 67 ? 3.336 -12.984 -17.547 1 97.88 67 ILE B O 1
ATOM 1705 N N . LEU B 1 68 ? 2.77 -14.984 -16.766 1 98.69 68 LEU B N 1
ATOM 1706 C CA . LEU B 1 68 ? 3.787 -14.977 -15.719 1 98.69 68 LEU B CA 1
ATOM 1707 C C . LEU B 1 68 ? 5.184 -14.836 -16.328 1 98.69 68 LEU B C 1
ATOM 1709 O O . LEU B 1 68 ? 6.008 -14.07 -15.812 1 98.69 68 LEU B O 1
ATOM 1713 N N . GLU B 1 69 ? 5.434 -15.555 -17.375 1 98.56 69 GLU B N 1
ATOM 1714 C CA . GLU B 1 69 ? 6.738 -15.5 -18.031 1 98.56 69 GLU B CA 1
ATOM 1715 C C . GLU B 1 69 ? 7.004 -14.109 -18.609 1 98.56 69 GLU B C 1
ATOM 1717 O O . GLU B 1 69 ? 8.133 -13.617 -18.562 1 98.56 69 GLU B O 1
ATOM 1722 N N . GLU B 1 70 ? 6 -13.539 -19.156 1 97.94 70 GLU B N 1
ATOM 1723 C CA . GLU B 1 70 ? 6.125 -12.172 -19.641 1 97.94 70 GLU B CA 1
ATOM 1724 C C . GLU B 1 70 ? 6.535 -11.219 -18.531 1 97.94 70 GLU B C 1
ATOM 1726 O O . GLU B 1 70 ? 7.426 -10.383 -18.719 1 97.94 70 GLU B O 1
ATOM 1731 N N . TYR B 1 71 ? 5.91 -11.305 -17.453 1 97.81 71 TYR B N 1
ATOM 1732 C CA . TYR B 1 71 ? 6.211 -10.445 -16.312 1 97.81 71 TYR B CA 1
ATOM 1733 C C . TYR B 1 71 ? 7.613 -10.711 -15.773 1 97.81 71 TYR B C 1
ATOM 1735 O O . TYR B 1 71 ? 8.336 -9.781 -15.406 1 97.81 71 TYR B O 1
ATOM 1743 N N . LYS B 1 72 ? 7.965 -11.969 -15.688 1 97.94 72 LYS B N 1
ATOM 1744 C CA . LYS B 1 72 ? 9.312 -12.32 -15.25 1 97.94 72 LYS B CA 1
ATOM 1745 C C . LYS B 1 72 ? 10.367 -11.664 -16.141 1 97.94 72 LYS B C 1
ATOM 1747 O O . LYS B 1 72 ? 11.336 -11.086 -15.641 1 97.94 72 LYS B O 1
ATOM 1752 N N . LYS B 1 73 ? 10.164 -11.766 -17.406 1 97.12 73 LYS B N 1
ATOM 1753 C CA . LYS B 1 73 ? 11.086 -11.148 -18.359 1 97.12 73 LYS B CA 1
ATOM 1754 C C . LYS B 1 73 ? 11.164 -9.641 -18.141 1 97.12 73 LYS B C 1
ATOM 1756 O O . LYS B 1 73 ? 12.25 -9.062 -18.188 1 97.12 73 LYS B O 1
ATOM 1761 N N . MET B 1 74 ? 10.023 -9.07 -17.953 1 94.44 74 MET B N 1
ATOM 1762 C CA . MET B 1 74 ? 9.938 -7.629 -17.719 1 94.44 74 MET B CA 1
ATOM 1763 C C . MET B 1 74 ? 10.742 -7.23 -16.484 1 94.44 74 MET B C 1
ATOM 1765 O O . MET B 1 74 ? 11.328 -6.145 -16.453 1 94.44 74 MET B O 1
ATOM 1769 N N . LEU B 1 75 ? 10.82 -8.117 -15.5 1 95.31 75 LEU B N 1
ATOM 1770 C CA . LEU B 1 75 ? 11.445 -7.785 -14.227 1 95.31 75 LEU B CA 1
ATOM 1771 C C . LEU B 1 75 ? 12.906 -8.219 -14.211 1 95.31 75 LEU B C 1
ATOM 1773 O O . LEU B 1 75 ? 13.641 -7.914 -13.266 1 95.31 75 LEU B O 1
ATOM 1777 N N . GLU B 1 76 ? 13.375 -8.891 -15.219 1 94.06 76 GLU B N 1
ATOM 1778 C CA . GLU B 1 76 ? 14.719 -9.445 -15.289 1 94.06 76 GLU B CA 1
ATOM 1779 C C . GLU B 1 76 ? 15.773 -8.375 -15.031 1 94.06 76 GLU B C 1
ATOM 1781 O O . GLU B 1 76 ? 16.734 -8.602 -14.289 1 94.06 76 GLU B O 1
ATOM 1786 N N . PRO B 1 77 ? 15.578 -7.191 -15.539 1 91.56 77 PRO B N 1
ATOM 1787 C CA . PRO B 1 77 ? 16.594 -6.152 -15.344 1 91.56 77 PRO B CA 1
ATOM 1788 C C . PRO B 1 77 ? 16.734 -5.73 -13.883 1 91.56 77 PRO B C 1
ATOM 1790 O O . PRO B 1 77 ? 17.75 -5.145 -13.5 1 91.56 77 PRO B O 1
ATOM 1793 N N . CYS B 1 78 ? 15.766 -6.027 -13.094 1 89.31 78 CYS B N 1
ATOM 1794 C CA . CYS B 1 78 ? 15.797 -5.629 -11.688 1 89.31 78 CYS B CA 1
ATOM 1795 C C . CYS B 1 78 ? 16.719 -6.543 -10.891 1 89.31 78 CYS B C 1
ATOM 1797 O O . CYS B 1 78 ? 17.109 -6.203 -9.773 1 89.31 78 CYS B O 1
ATOM 1799 N N . GLY B 1 79 ? 16.984 -7.75 -11.398 1 90.5 79 GLY B N 1
ATOM 1800 C CA . GLY B 1 79 ? 17.969 -8.633 -10.797 1 90.5 79 GLY B CA 1
ATOM 1801 C C . GLY B 1 79 ? 17.438 -9.359 -9.578 1 90.5 79 GLY B C 1
ATOM 1802 O O . GLY B 1 79 ? 18.219 -9.859 -8.758 1 90.5 79 GLY B O 1
ATOM 1803 N N . MET B 1 80 ? 16.203 -9.383 -9.398 1 91.88 80 MET B N 1
ATOM 1804 C CA . MET B 1 80 ? 15.617 -10.047 -8.242 1 91.88 80 MET B CA 1
ATOM 1805 C C . MET B 1 80 ? 15.312 -11.516 -8.539 1 91.88 80 MET B C 1
ATOM 1807 O O . MET B 1 80 ? 15.164 -11.891 -9.703 1 91.88 80 MET B O 1
ATOM 1811 N N . GLU B 1 81 ? 15.305 -12.32 -7.453 1 96.81 81 GLU B N 1
ATOM 1812 C CA . GLU B 1 81 ? 14.805 -13.688 -7.57 1 96.81 81 GLU B CA 1
ATOM 1813 C C . GLU B 1 81 ? 13.289 -13.711 -7.746 1 96.81 81 GLU B C 1
ATOM 1815 O O . GLU B 1 81 ? 12.555 -13.156 -6.922 1 96.81 81 GLU B O 1
ATOM 1820 N N . VAL B 1 82 ? 12.852 -14.359 -8.828 1 98.06 82 VAL B N 1
ATOM 1821 C CA . VAL B 1 82 ? 11.43 -14.367 -9.133 1 98.06 82 VAL B CA 1
ATOM 1822 C C . VAL B 1 82 ? 10.93 -15.812 -9.227 1 98.06 82 VAL B C 1
ATOM 1824 O O . VAL B 1 82 ? 11.539 -16.641 -9.914 1 98.06 82 VAL B O 1
ATOM 1827 N N . GLU B 1 83 ? 9.938 -16.141 -8.516 1 98.62 83 GLU B N 1
ATOM 1828 C CA . GLU B 1 83 ? 9.227 -17.406 -8.625 1 98.62 83 GLU B CA 1
ATOM 1829 C C . GLU B 1 83 ? 7.832 -17.203 -9.211 1 98.62 83 GLU B C 1
ATOM 1831 O O . GLU B 1 83 ? 7.133 -16.266 -8.852 1 98.62 83 GLU B O 1
ATOM 1836 N N . LEU B 1 84 ? 7.512 -18.062 -10.133 1 98.81 84 LEU B N 1
ATOM 1837 C CA . LEU B 1 84 ? 6.211 -18 -10.797 1 98.81 84 LEU B CA 1
ATOM 1838 C C . LEU B 1 84 ? 5.227 -18.969 -10.156 1 98.81 84 LEU B C 1
ATOM 1840 O O . LEU B 1 84 ? 5.555 -20.141 -9.922 1 98.81 84 LEU B O 1
ATOM 1844 N N . ILE B 1 85 ? 4.055 -18.516 -9.883 1 98.81 85 ILE B N 1
ATOM 1845 C CA . ILE B 1 85 ? 3 -19.344 -9.31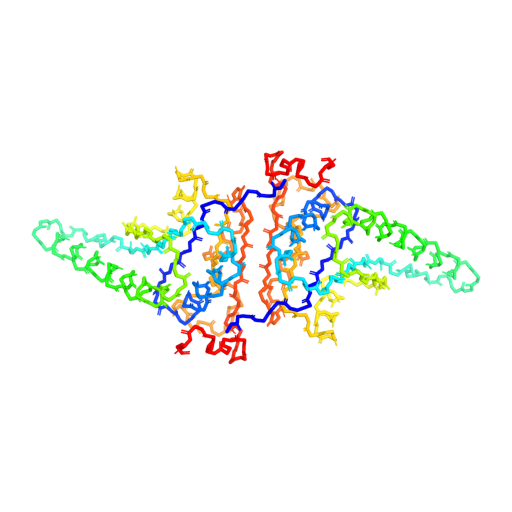2 1 98.81 85 ILE B CA 1
ATOM 1846 C C . ILE B 1 85 ? 1.73 -19.219 -10.148 1 98.81 85 ILE B C 1
ATOM 1848 O O . ILE B 1 85 ? 1.212 -18.109 -10.344 1 98.81 85 ILE B O 1
ATOM 1852 N N . SER B 1 86 ? 1.27 -20.297 -10.695 1 98.31 86 SER B N 1
ATOM 1853 C CA . SER B 1 86 ? -0.004 -20.391 -11.398 1 98.31 86 SER B CA 1
ATOM 1854 C C . SER B 1 86 ? -1.012 -21.219 -10.609 1 98.31 86 SER B C 1
ATOM 1856 O O . SER B 1 86 ? -0.748 -22.375 -10.273 1 98.31 86 SER B O 1
ATOM 1858 N N . ARG B 1 87 ? -2.084 -20.578 -10.25 1 97.5 87 ARG B N 1
ATOM 1859 C CA . ARG B 1 87 ? -3.107 -21.281 -9.477 1 97.5 87 ARG B CA 1
ATOM 1860 C C . ARG B 1 87 ? -4.496 -21.016 -10.055 1 97.5 87 ARG B C 1
ATOM 1862 O O . ARG B 1 87 ? -4.75 -19.953 -10.625 1 97.5 87 ARG B O 1
ATOM 1869 N N . SER B 1 88 ? -5.352 -22.047 -9.906 1 95.94 88 SER B N 1
ATOM 1870 C CA . SER B 1 88 ? -6.75 -21.891 -10.289 1 95.94 88 SER B CA 1
ATOM 1871 C C . SER B 1 88 ? -7.617 -21.547 -9.086 1 95.94 88 SER B C 1
ATOM 1873 O O . SER B 1 88 ? -7.348 -21.984 -7.969 1 95.94 88 SER B O 1
ATOM 1875 N N . GLY B 1 89 ? -8.68 -20.688 -9.297 1 95.75 89 GLY B N 1
ATOM 1876 C CA . GLY B 1 89 ? -9.609 -20.359 -8.234 1 95.75 89 GLY B CA 1
ATOM 1877 C C . GLY B 1 89 ? -10.078 -18.922 -8.273 1 95.75 89 GLY B C 1
ATOM 1878 O O . GLY B 1 89 ? -10.047 -18.281 -9.336 1 95.75 89 GLY B O 1
ATOM 1879 N N . ARG B 1 90 ? -10.688 -18.516 -7.18 1 95.06 90 ARG B N 1
ATOM 1880 C CA . ARG B 1 90 ? -11.062 -17.109 -7.023 1 95.06 90 ARG B CA 1
ATOM 1881 C C . ARG B 1 90 ? -9.859 -16.25 -6.652 1 95.06 90 ARG B C 1
ATOM 1883 O O . ARG B 1 90 ? -9.156 -16.547 -5.68 1 95.06 90 ARG B O 1
ATOM 1890 N N . PRO B 1 91 ? -9.625 -15.258 -7.355 1 96.75 91 PRO B N 1
ATOM 1891 C CA . PRO B 1 91 ? -8.367 -14.516 -7.219 1 96.75 91 PRO B CA 1
ATOM 1892 C C . PRO B 1 91 ? -8.125 -14.031 -5.789 1 96.75 91 PRO B C 1
ATOM 1894 O O . PRO B 1 91 ? -7.031 -14.227 -5.246 1 96.75 91 PRO B O 1
ATOM 1897 N N . ASP B 1 92 ? -9.125 -13.391 -5.148 1 96.31 92 ASP B N 1
ATOM 1898 C CA . ASP B 1 92 ? -8.906 -12.836 -3.814 1 96.31 92 ASP B CA 1
ATOM 1899 C C . ASP B 1 92 ? -8.578 -13.938 -2.809 1 96.31 92 ASP B C 1
ATOM 1901 O O . ASP B 1 92 ? -7.66 -13.797 -2 1 96.31 92 ASP B O 1
ATOM 1905 N N . TYR B 1 93 ? -9.25 -15.07 -2.881 1 97.12 93 TYR B N 1
ATOM 1906 C CA . TYR B 1 93 ? -8.992 -16.188 -1.985 1 97.12 93 TYR B CA 1
ATOM 1907 C C . TYR B 1 93 ? -7.609 -16.781 -2.227 1 97.12 93 TYR B C 1
ATOM 1909 O O . TYR B 1 93 ? -6.859 -17.031 -1.28 1 97.12 93 TYR B O 1
ATOM 1917 N N . VAL B 1 94 ? -7.285 -16.953 -3.445 1 98.25 94 VAL B N 1
ATOM 1918 C CA . VAL B 1 94 ? -6.012 -17.562 -3.797 1 98.25 94 VAL B CA 1
ATOM 1919 C C . VAL B 1 94 ? -4.863 -16.656 -3.373 1 98.25 94 VAL B C 1
ATOM 1921 O O . VAL B 1 94 ? -3.859 -17.125 -2.83 1 98.25 94 VAL B O 1
ATOM 1924 N N . ILE B 1 95 ? -4.977 -15.383 -3.598 1 98.5 95 ILE B N 1
ATOM 1925 C CA . ILE B 1 95 ? -3.943 -14.422 -3.225 1 98.5 95 ILE B CA 1
ATOM 1926 C C . ILE B 1 95 ? -3.689 -14.492 -1.721 1 98.5 95 ILE B C 1
ATOM 1928 O O . ILE B 1 95 ? -2.541 -14.594 -1.284 1 98.5 95 ILE B O 1
ATOM 1932 N N . LEU B 1 96 ? -4.75 -14.5 -0.949 1 97.94 96 LEU B N 1
ATOM 1933 C CA . LEU B 1 96 ? -4.621 -14.531 0.504 1 97.94 96 LEU B CA 1
ATOM 1934 C C . LEU B 1 96 ? -4.055 -15.867 0.969 1 97.94 96 LEU B C 1
ATOM 1936 O O . LEU B 1 96 ? -3.213 -15.914 1.87 1 97.94 96 LEU B O 1
ATOM 1940 N N . ASN B 1 97 ? -4.523 -16.922 0.354 1 98.12 97 ASN B N 1
ATOM 1941 C CA . ASN B 1 97 ? -4.023 -18.25 0.703 1 98.12 97 ASN B CA 1
ATOM 1942 C C . ASN B 1 97 ? -2.531 -18.375 0.399 1 98.12 97 ASN B C 1
ATOM 1944 O O . ASN B 1 97 ? -1.774 -18.906 1.208 1 98.12 97 ASN B O 1
ATOM 1948 N N . VAL B 1 98 ? -2.125 -17.906 -0.757 1 98.44 98 VAL B N 1
ATOM 1949 C CA . VAL B 1 98 ? -0.723 -17.984 -1.151 1 98.44 98 VAL B CA 1
ATOM 1950 C C . VAL B 1 98 ? 0.124 -17.109 -0.234 1 98.44 98 VAL B C 1
ATOM 1952 O O . VAL B 1 98 ? 1.219 -17.5 0.175 1 98.44 98 VAL B O 1
ATOM 1955 N N . GLN B 1 99 ? -0.338 -15.914 0.048 1 97.62 99 GLN B N 1
ATOM 1956 C CA . GLN B 1 99 ? 0.359 -15.047 0.993 1 97.62 99 GLN B CA 1
ATOM 1957 C C . GLN B 1 99 ? 0.609 -15.766 2.316 1 97.62 99 GLN B C 1
ATOM 1959 O O . GLN B 1 99 ? 1.713 -15.703 2.861 1 97.62 99 GLN B O 1
ATOM 1964 N N . ASP B 1 100 ? -0.401 -16.422 2.799 1 96.19 100 ASP B N 1
ATOM 1965 C CA . ASP B 1 100 ? -0.304 -17.141 4.07 1 96.19 100 ASP B CA 1
ATOM 1966 C C . ASP B 1 100 ? 0.618 -18.344 3.953 1 96.19 100 ASP B C 1
ATOM 1968 O O . ASP B 1 100 ? 1.488 -18.562 4.801 1 96.19 100 ASP B O 1
ATOM 1972 N N . GLU B 1 101 ? 0.416 -19.109 2.902 1 97.38 101 GLU B N 1
ATOM 1973 C CA . GLU B 1 101 ? 1.186 -20.328 2.66 1 97.38 101 GLU B CA 1
ATOM 1974 C C . GLU B 1 101 ? 2.68 -20.031 2.596 1 97.38 101 GLU B C 1
ATOM 1976 O O . GLU B 1 101 ? 3.494 -20.781 3.127 1 97.38 101 GLU B O 1
ATOM 1981 N N . LEU B 1 102 ? 3.021 -18.953 1.979 1 97.56 102 LEU B N 1
ATOM 1982 C CA . LEU B 1 102 ? 4.426 -18.641 1.737 1 97.56 102 LEU B CA 1
ATOM 1983 C C . LEU B 1 102 ? 4.945 -17.641 2.764 1 97.56 102 LEU B C 1
ATOM 1985 O O . LEU B 1 102 ? 6.121 -17.266 2.736 1 97.56 102 LEU B O 1
ATOM 1989 N N . ASP B 1 103 ? 4 -17.156 3.627 1 95.56 103 ASP B N 1
ATOM 1990 C CA . ASP B 1 103 ? 4.344 -16.172 4.648 1 95.56 103 ASP B CA 1
ATOM 1991 C C . ASP B 1 103 ? 4.957 -14.914 4.02 1 95.56 103 ASP B C 1
ATOM 1993 O O . ASP B 1 103 ? 6.023 -14.461 4.438 1 95.56 103 ASP B O 1
ATOM 1997 N N . CYS B 1 104 ? 4.359 -14.422 2.996 1 96.69 104 CYS B N 1
ATOM 1998 C CA . CYS B 1 104 ? 4.832 -13.203 2.346 1 96.69 104 CYS B CA 1
ATOM 1999 C C . CYS B 1 104 ? 4.715 -12.008 3.283 1 96.69 104 CYS B C 1
ATOM 2001 O O . CYS B 1 104 ? 3.742 -11.891 4.031 1 96.69 104 CYS B O 1
ATOM 2003 N N . ASP B 1 105 ? 5.691 -11.062 3.123 1 94.38 105 ASP B N 1
ATOM 2004 C CA . ASP B 1 105 ? 5.812 -9.922 4.031 1 94.38 105 ASP B CA 1
ATOM 2005 C C . ASP B 1 105 ? 5.172 -8.672 3.432 1 94.38 105 ASP B C 1
ATOM 2007 O O . ASP B 1 105 ? 4.977 -7.676 4.129 1 94.38 105 ASP B O 1
ATOM 2011 N N . LEU B 1 106 ? 4.902 -8.773 2.248 1 96.44 106 LEU B N 1
ATOM 2012 C CA . LEU B 1 106 ? 4.344 -7.645 1.513 1 96.44 106 LEU B CA 1
ATOM 2013 C C . LEU B 1 106 ? 3.574 -8.125 0.286 1 96.44 106 LEU B C 1
ATOM 2015 O O . LEU B 1 106 ? 4.035 -9.016 -0.431 1 96.44 106 LEU B O 1
ATOM 2019 N N . ILE B 1 107 ? 2.414 -7.605 0.105 1 97.81 107 ILE B N 1
ATOM 2020 C CA . ILE B 1 107 ? 1.68 -7.789 -1.142 1 97.81 107 ILE B CA 1
ATOM 2021 C C . ILE B 1 107 ? 1.693 -6.492 -1.948 1 97.81 107 ILE B C 1
ATOM 2023 O O . ILE B 1 107 ? 1.474 -5.41 -1.398 1 97.81 107 ILE B O 1
ATOM 2027 N N . VAL B 1 108 ? 2.004 -6.559 -3.225 1 98.12 108 VAL B N 1
ATOM 2028 C CA . VAL B 1 108 ? 1.905 -5.445 -4.16 1 98.12 108 VAL B CA 1
ATOM 2029 C C . VAL B 1 108 ? 0.851 -5.75 -5.219 1 98.12 108 VAL B C 1
ATOM 2031 O O . VAL B 1 108 ? 0.959 -6.746 -5.941 1 98.12 108 VAL B O 1
ATOM 2034 N N . ILE B 1 109 ? -0.116 -4.863 -5.336 1 97.19 109 ILE B N 1
ATOM 2035 C CA . ILE B 1 109 ? -1.251 -5.199 -6.188 1 97.19 109 ILE B CA 1
ATOM 2036 C C . ILE B 1 109 ? -1.743 -3.947 -6.91 1 97.19 109 ILE B C 1
ATOM 2038 O O . ILE B 1 109 ? -1.694 -2.846 -6.359 1 97.19 109 ILE B O 1
ATOM 2042 N N . GLY B 1 110 ? -2.145 -4.156 -8.164 1 94.69 110 GLY B N 1
ATOM 2043 C CA . GLY B 1 110 ? -2.803 -3.074 -8.883 1 94.69 110 GLY B CA 1
ATOM 2044 C C . GLY B 1 110 ? -4.215 -2.812 -8.398 1 94.69 110 GLY B C 1
ATOM 2045 O O . GLY B 1 110 ? -4.949 -3.748 -8.07 1 94.69 110 GLY B O 1
ATOM 2046 N N . SER B 1 111 ? -4.617 -1.578 -8.453 1 91.19 111 SER B N 1
ATOM 2047 C CA . SER B 1 111 ? -5.926 -1.188 -7.934 1 91.19 111 SER B CA 1
ATOM 2048 C C . SER B 1 111 ? -7.051 -1.728 -8.812 1 91.19 111 SER B C 1
ATOM 2050 O O . SER B 1 111 ? -8.195 -1.842 -8.359 1 91.19 111 SER B O 1
ATOM 2052 N N . ARG B 1 112 ? -6.598 -2.029 -10.094 1 85.81 112 ARG B N 1
ATOM 2053 C CA . ARG B 1 112 ? -7.578 -2.539 -11.047 1 85.81 112 ARG B CA 1
ATOM 2054 C C . ARG B 1 112 ? -7.016 -3.717 -11.836 1 85.81 112 ARG B C 1
ATOM 2056 O O . ARG B 1 112 ? -5.797 -3.908 -11.891 1 85.81 112 ARG B O 1
ATOM 2063 N N . GLY B 1 113 ? -7.988 -4.488 -12.305 1 85 113 GLY B N 1
ATOM 2064 C CA . GLY B 1 113 ? -7.617 -5.605 -13.156 1 85 113 GLY B CA 1
ATOM 2065 C C . GLY B 1 113 ? -8.078 -5.441 -14.594 1 85 113 GLY B C 1
ATOM 2066 O O . GLY B 1 113 ? -7.941 -4.359 -15.172 1 85 113 GLY B O 1
ATOM 2067 N N . LEU B 1 114 ? -8.5 -6.508 -15.023 1 82.44 114 LEU B N 1
ATOM 2068 C CA . LEU B 1 114 ? -8.883 -6.574 -16.438 1 82.44 114 LEU B CA 1
ATOM 2069 C C . LEU B 1 114 ? -10.234 -5.914 -16.656 1 82.44 114 LEU B C 1
ATOM 2071 O O . LEU B 1 114 ? -10.555 -5.508 -17.781 1 82.44 114 LEU B O 1
ATOM 2075 N N . SER B 1 115 ? -10.984 -5.793 -15.523 1 77.44 115 SER B N 1
ATOM 2076 C CA . SER B 1 115 ? -12.289 -5.164 -15.688 1 77.44 115 SER B CA 1
ATOM 2077 C C . SER B 1 115 ? -12.156 -3.656 -15.891 1 77.44 115 SER B C 1
ATOM 2079 O O . SER B 1 115 ? -11.258 -3.027 -15.328 1 77.44 115 SER B O 1
ATOM 2081 N N . VAL B 1 116 ? -12.812 -3.096 -16.938 1 69 116 VAL B N 1
ATOM 2082 C CA . VAL B 1 116 ? -12.664 -1.692 -17.297 1 69 116 VAL B CA 1
ATOM 2083 C C . VAL B 1 116 ? -13.859 -0.891 -16.797 1 69 116 VAL B C 1
ATOM 2085 O O . VAL B 1 116 ? -14.062 0.254 -17.203 1 69 116 VAL B O 1
ATOM 2088 N N . LEU B 1 117 ? -14.398 -1.417 -15.805 1 71.75 117 LEU B N 1
ATOM 2089 C CA . LEU B 1 117 ? -15.547 -0.623 -15.375 1 71.75 117 LEU B CA 1
ATOM 2090 C C . LEU B 1 117 ? -15.094 0.73 -14.836 1 71.75 117 LEU B C 1
ATOM 2092 O O . LEU B 1 117 ? -14.375 0.796 -13.836 1 71.75 117 LEU B O 1
ATOM 2096 N N . GLU B 1 118 ? -15.406 1.747 -15.641 1 70.06 118 GLU B N 1
ATOM 2097 C CA . GLU B 1 118 ? -14.938 3.109 -15.398 1 70.06 118 GLU B CA 1
ATOM 2098 C C . GLU B 1 118 ? -15.359 3.605 -14.023 1 70.06 118 GLU B C 1
ATOM 2100 O O . GLU B 1 118 ? -14.68 4.449 -13.43 1 70.06 118 GLU B O 1
ATOM 2105 N N . ASN B 1 119 ? -16.422 3.018 -13.445 1 72.88 119 ASN B N 1
ATOM 2106 C CA . ASN B 1 119 ? -17 3.59 -12.227 1 72.88 119 ASN B CA 1
ATOM 2107 C C . ASN B 1 119 ? -16.406 2.938 -10.977 1 72.88 119 ASN B C 1
ATOM 2109 O O . ASN B 1 119 ? -16.781 3.287 -9.859 1 72.88 119 ASN B O 1
ATOM 2113 N N . VAL B 1 120 ? -15.523 2.02 -11.32 1 73.62 120 VAL B N 1
ATOM 2114 C CA . VAL B 1 120 ? -14.953 1.341 -10.164 1 73.62 120 VAL B CA 1
ATOM 2115 C C . VAL B 1 120 ? -13.531 1.845 -9.914 1 73.62 120 VAL B C 1
ATOM 2117 O O . VAL B 1 120 ? -12.664 1.711 -10.773 1 73.62 120 VAL B O 1
ATOM 2120 N N . ILE B 1 121 ? -13.297 2.492 -8.836 1 76.88 121 ILE B N 1
ATOM 2121 C CA . ILE B 1 121 ? -11.992 3.049 -8.492 1 76.88 121 ILE B CA 1
ATOM 2122 C C . ILE B 1 121 ? -11.078 1.941 -7.98 1 76.88 121 ILE B C 1
ATOM 2124 O O . ILE B 1 121 ? -9.883 1.918 -8.297 1 76.88 121 ILE B O 1
ATOM 2128 N N . MET B 1 122 ? -11.688 1.053 -7.203 1 87.56 122 MET B N 1
ATOM 2129 C CA . MET B 1 122 ? -10.914 -0.069 -6.668 1 87.56 122 MET B CA 1
ATOM 2130 C C . MET B 1 122 ? -11.625 -1.392 -6.941 1 87.56 122 MET B C 1
ATOM 2132 O O . MET B 1 122 ? -12.812 -1.533 -6.66 1 87.56 122 MET B O 1
ATOM 2136 N N . GLY B 1 123 ? -10.969 -2.229 -7.5 1 88.56 123 GLY B N 1
ATOM 2137 C CA . GLY B 1 123 ? -11.531 -3.531 -7.812 1 88.56 123 GLY B CA 1
ATOM 2138 C C . GLY B 1 123 ? -11.898 -4.332 -6.578 1 88.56 123 GLY B C 1
ATOM 2139 O O . GLY B 1 123 ? -11.344 -4.117 -5.5 1 88.56 123 GLY B O 1
ATOM 2140 N N . SER B 1 124 ? -12.727 -5.242 -6.789 1 90.62 124 SER B N 1
ATOM 2141 C CA . SER B 1 124 ? -13.234 -6.074 -5.703 1 90.62 124 SER B CA 1
ATOM 2142 C C . SER B 1 124 ? -12.141 -6.953 -5.113 1 90.62 124 SER B C 1
ATOM 2144 O O . SER B 1 124 ? -12.078 -7.141 -3.896 1 90.62 124 SER B O 1
ATOM 2146 N N . VAL B 1 125 ? -11.281 -7.457 -5.973 1 93.94 125 VAL B N 1
ATOM 2147 C CA . VAL B 1 125 ? -10.195 -8.32 -5.5 1 93.94 125 VAL B CA 1
ATOM 2148 C C . VAL B 1 125 ? -9.281 -7.535 -4.562 1 93.94 125 VAL B C 1
ATOM 2150 O O . VAL B 1 125 ? -8.922 -8.023 -3.49 1 93.94 125 VAL B O 1
ATOM 2153 N N . VAL B 1 126 ? -8.969 -6.34 -4.945 1 94.38 126 VAL B N 1
ATOM 2154 C CA . VAL B 1 126 ? -8.086 -5.5 -4.141 1 94.38 126 VAL B CA 1
ATOM 2155 C C . VAL B 1 126 ? -8.727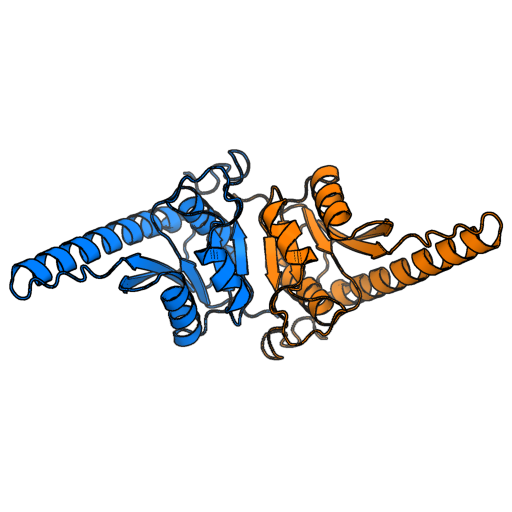 -5.246 -2.775 1 94.38 126 VAL B C 1
ATOM 2157 O O . VAL B 1 126 ? -8.062 -5.367 -1.742 1 94.38 126 VAL B O 1
ATOM 2160 N N . THR B 1 127 ? -9.984 -4.949 -2.816 1 92.44 127 THR B N 1
ATOM 2161 C CA . THR B 1 127 ? -10.711 -4.676 -1.579 1 92.44 127 THR B CA 1
ATOM 2162 C C . THR B 1 127 ? -10.664 -5.879 -0.645 1 92.44 127 THR B C 1
ATOM 2164 O O . THR B 1 127 ? -10.359 -5.742 0.541 1 92.44 127 THR B O 1
ATOM 2167 N N . ARG B 1 128 ? -10.875 -6.996 -1.134 1 94.44 128 ARG B N 1
ATOM 2168 C CA . ARG B 1 128 ? -10.883 -8.211 -0.321 1 94.44 128 ARG B CA 1
ATOM 2169 C C . ARG B 1 128 ? -9.477 -8.547 0.18 1 94.44 128 ARG B C 1
ATOM 2171 O O . ARG B 1 128 ? -9.312 -8.992 1.314 1 94.44 128 ARG B O 1
ATOM 2178 N N . VAL B 1 129 ? -8.5 -8.344 -0.619 1 95.94 129 VAL B N 1
ATOM 2179 C CA . VAL B 1 129 ? -7.117 -8.586 -0.219 1 95.94 129 VAL B CA 1
ATOM 2180 C C . VAL B 1 129 ? -6.738 -7.645 0.922 1 95.94 129 VAL B C 1
ATOM 2182 O O . VAL B 1 129 ? -6.141 -8.07 1.912 1 95.94 129 VAL B O 1
ATOM 2185 N N . LEU B 1 130 ? -7.129 -6.422 0.796 1 94.44 130 LEU B N 1
ATOM 2186 C CA . LEU B 1 130 ? -6.84 -5.438 1.833 1 94.44 130 LEU B CA 1
ATOM 2187 C C . LEU B 1 130 ? -7.5 -5.824 3.15 1 94.44 130 LEU B C 1
ATOM 2189 O O . LEU B 1 130 ? -6.918 -5.641 4.223 1 94.44 130 LEU B O 1
ATOM 2193 N N . GLU B 1 131 ? -8.594 -6.395 3.084 1 90.94 131 GLU B N 1
ATOM 2194 C CA . GLU B 1 131 ? -9.352 -6.762 4.273 1 90.94 131 GLU B CA 1
ATOM 2195 C C . GLU B 1 131 ? -8.805 -8.039 4.906 1 90.94 131 GLU B C 1
ATOM 2197 O O . GLU B 1 131 ? -8.883 -8.219 6.125 1 90.94 131 GLU B O 1
ATOM 2202 N N . GLY B 1 132 ? -8.219 -8.859 4.109 1 91.62 132 GLY B N 1
ATOM 2203 C CA . GLY B 1 132 ? -7.906 -10.195 4.598 1 91.62 132 GLY B CA 1
ATOM 2204 C C . GLY B 1 132 ? -6.418 -10.422 4.797 1 91.62 132 GLY B C 1
ATOM 2205 O O . GLY B 1 132 ? -6.02 -11.383 5.457 1 91.62 132 GLY B O 1
ATOM 2206 N N . ALA B 1 133 ? -5.582 -9.578 4.207 1 93.19 133 ALA B N 1
ATOM 2207 C CA . ALA B 1 133 ? -4.141 -9.805 4.262 1 93.19 133 ALA B CA 1
ATOM 2208 C C . ALA B 1 133 ? -3.615 -9.648 5.688 1 93.19 133 ALA B C 1
ATOM 2210 O O . ALA B 1 133 ? -4.07 -8.781 6.434 1 93.19 133 ALA B O 1
ATOM 2211 N N . SER B 1 134 ? -2.664 -10.445 6.062 1 90.94 134 SER B N 1
ATOM 2212 C CA . SER B 1 134 ? -2.021 -10.367 7.371 1 90.94 134 SER B CA 1
ATOM 2213 C C . SER B 1 134 ? -0.703 -9.602 7.297 1 90.94 134 SER B C 1
ATOM 2215 O O . SER B 1 134 ? 0.029 -9.516 8.281 1 90.94 134 SER B O 1
ATOM 2217 N N . CYS B 1 135 ? -0.35 -9.094 6.18 1 93.25 135 CYS B N 1
ATOM 2218 C CA . CYS B 1 135 ? 0.847 -8.297 5.934 1 93.25 135 CYS B CA 1
ATOM 2219 C C . CYS B 1 135 ? 0.49 -6.961 5.281 1 93.25 135 CYS B C 1
ATOM 2221 O O . CYS B 1 135 ? -0.647 -6.762 4.852 1 93.25 135 CYS B O 1
ATOM 2223 N N . PRO B 1 136 ? 1.41 -6.02 5.207 1 95.62 136 PRO B N 1
ATOM 2224 C CA . PRO B 1 136 ? 1.148 -4.77 4.488 1 95.62 136 PRO B CA 1
ATOM 2225 C C . PRO B 1 136 ? 0.834 -4.992 3.012 1 95.62 136 PRO B C 1
ATOM 2227 O O . PRO B 1 136 ? 1.313 -5.957 2.412 1 95.62 136 PRO B O 1
ATOM 2230 N N . VAL B 1 137 ? 0.009 -4.113 2.494 1 96.69 137 VAL B N 1
ATOM 2231 C CA . VAL B 1 137 ? -0.383 -4.18 1.091 1 96.69 137 VAL B CA 1
ATOM 2232 C C . VAL B 1 137 ? -0.106 -2.84 0.413 1 96.69 137 VAL B C 1
ATOM 2234 O O . VAL B 1 137 ? -0.559 -1.792 0.882 1 96.69 137 VAL B O 1
ATOM 2237 N N . LEU B 1 138 ? 0.677 -2.9 -0.621 1 97 138 LEU B N 1
ATOM 2238 C CA . LEU B 1 138 ? 0.901 -1.744 -1.481 1 97 138 LEU B CA 1
ATOM 2239 C C . LEU B 1 138 ? -0.04 -1.769 -2.682 1 97 138 LEU B C 1
ATOM 2241 O O . LEU B 1 138 ? 0.004 -2.699 -3.49 1 97 138 LEU B O 1
ATOM 2245 N N . VAL B 1 139 ? -0.859 -0.772 -2.783 1 96.5 139 VAL B N 1
ATOM 2246 C CA . VAL B 1 139 ? -1.8 -0.647 -3.891 1 96.5 139 VAL B CA 1
ATOM 2247 C C . VAL B 1 139 ? -1.298 0.404 -4.879 1 96.5 139 VAL B C 1
ATOM 2249 O O . VAL B 1 139 ? -1.083 1.561 -4.508 1 96.5 139 VAL B O 1
ATOM 2252 N N . THR B 1 140 ? -1.12 -0.079 -6.094 1 94 140 THR B N 1
ATOM 2253 C CA . THR B 1 140 ? -0.644 0.838 -7.121 1 94 140 THR B CA 1
ATOM 2254 C C . THR B 1 140 ? -1.781 1.239 -8.055 1 94 140 THR B C 1
ATOM 2256 O O . THR B 1 140 ? -2.664 0.43 -8.352 1 94 140 THR B O 1
ATOM 2259 N N . ARG B 1 141 ? -2.08 2.414 -8.148 1 76.94 141 ARG B N 1
ATOM 2260 C CA . ARG B 1 141 ? -3.16 2.91 -9 1 76.94 141 ARG B CA 1
ATOM 2261 C C . ARG B 1 141 ? -2.68 3.115 -10.43 1 76.94 141 ARG B C 1
ATOM 2263 O O . ARG B 1 141 ? -1.482 3.287 -10.672 1 76.94 141 ARG B O 1
ATOM 2270 N N . ASN B 1 142 ? -3.607 2.67 -11.344 1 57.56 142 ASN B N 1
ATOM 2271 C CA . ASN B 1 142 ? -3.305 3.057 -12.711 1 57.56 142 ASN B CA 1
ATOM 2272 C C . ASN B 1 142 ? -2.818 4.5 -12.797 1 57.56 142 ASN B C 1
ATOM 2274 O O . ASN B 1 142 ? -3.621 5.422 -12.953 1 57.56 142 ASN B O 1
ATOM 2278 N N . LEU B 1 143 ? -2.006 4.703 -11.812 1 47.16 143 LEU B N 1
ATOM 2279 C CA . LEU B 1 143 ? -1.497 6.07 -11.828 1 47.16 143 LEU B CA 1
ATOM 2280 C C . LEU B 1 143 ? -1.384 6.594 -13.25 1 47.16 143 LEU B C 1
ATOM 2282 O O . LEU B 1 143 ? -1.038 5.84 -14.164 1 47.16 143 LEU B O 1
ATOM 2286 N N . ARG B 1 144 ? -2.184 7.27 -13.695 1 41.66 144 ARG B N 1
ATOM 2287 C CA . ARG B 1 144 ? -1.738 7.902 -14.938 1 41.66 144 ARG B CA 1
ATOM 2288 C C . ARG B 1 144 ? -0.232 7.746 -15.117 1 41.66 144 ARG B C 1
ATOM 2290 O O . ARG B 1 144 ? 0.494 7.508 -14.148 1 41.66 144 ARG B O 1
ATOM 2297 N N . VAL B 1 145 ? 0.456 7.844 -16.406 1 40.66 145 VAL B N 1
ATOM 2298 C CA . VAL B 1 145 ? 1.723 7.711 -17.125 1 40.66 145 VAL B CA 1
ATOM 2299 C C . VAL B 1 145 ? 2.865 8.211 -16.234 1 40.66 145 VAL B C 1
ATOM 2301 O O . VAL B 1 145 ? 4.008 8.305 -16.688 1 40.66 145 VAL B O 1
ATOM 2304 N N . LYS B 1 146 ? 2.646 8.898 -15.305 1 43.66 146 LYS B N 1
ATOM 2305 C CA . LYS B 1 146 ? 3.836 9.68 -14.969 1 43.66 146 LYS B CA 1
ATOM 2306 C C . LYS B 1 146 ? 4.844 8.836 -14.188 1 43.66 146 LYS B C 1
ATOM 2308 O O . LYS B 1 146 ? 6.016 9.203 -14.086 1 43.66 146 LYS B O 1
ATOM 2313 N N . TYR B 1 147 ? 4.484 7.977 -13.352 1 46.53 147 TYR B N 1
ATOM 2314 C CA . TYR B 1 147 ? 5.473 7.438 -12.422 1 46.53 147 TYR B CA 1
ATOM 2315 C C . TYR B 1 147 ? 6.34 6.383 -13.102 1 46.53 147 TYR B C 1
ATOM 2317 O O . TYR B 1 147 ? 7.297 5.879 -12.508 1 46.53 147 TYR B O 1
ATOM 2325 N N . LEU B 1 148 ? 5.836 5.766 -14.062 1 44.34 148 LEU B N 1
ATOM 2326 C CA . LEU B 1 148 ? 6.66 4.699 -14.625 1 44.34 148 LEU B CA 1
ATOM 2327 C C . LEU B 1 148 ? 7.75 5.27 -15.523 1 44.34 148 LEU B C 1
ATOM 2329 O O . LEU B 1 148 ? 7.52 5.531 -16.703 1 44.34 148 LEU B O 1
ATOM 2333 N N . ARG B 1 149 ? 8.242 6.492 -15.078 1 40.94 149 ARG B N 1
ATOM 2334 C CA . ARG B 1 149 ? 9.352 6.738 -15.992 1 40.94 149 ARG B CA 1
ATOM 2335 C C . ARG B 1 149 ? 10.242 5.5 -16.109 1 40.94 149 ARG B C 1
ATOM 233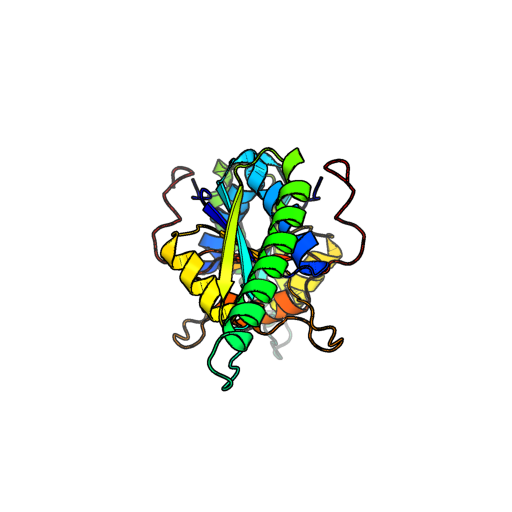7 O O . ARG B 1 149 ? 10.281 4.668 -15.211 1 40.94 149 ARG B O 1
ATOM 2344 N N . ASP B 1 150 ? 10.617 5.195 -17.359 1 37.16 150 ASP B N 1
ATOM 2345 C CA . ASP B 1 150 ? 11.359 4.055 -17.906 1 37.16 150 ASP B CA 1
ATOM 2346 C C . ASP B 1 150 ? 12.539 3.689 -17.016 1 37.16 150 ASP B C 1
ATOM 2348 O O . ASP B 1 150 ? 13.578 4.348 -17.047 1 37.16 150 ASP B O 1
ATOM 2352 N N . ALA B 1 151 ? 12.391 3.676 -15.867 1 32.97 151 ALA B N 1
ATOM 2353 C CA . ALA B 1 151 ? 13.656 3.365 -15.211 1 32.97 151 ALA B CA 1
ATOM 2354 C C . ALA B 1 151 ? 14.305 2.127 -15.82 1 32.97 151 ALA B C 1
ATOM 2356 O O . ALA B 1 151 ? 15.523 2.096 -16.031 1 32.97 151 ALA B O 1
ATOM 2357 N N . CYS B 1 152 ? 13.742 0.962 -15.469 1 33.47 152 CYS B N 1
ATOM 2358 C CA . CYS B 1 152 ? 14.656 -0.126 -15.781 1 33.47 152 CYS B CA 1
ATOM 2359 C C . CYS B 1 152 ? 14.93 -0.193 -17.281 1 33.47 152 CYS B C 1
ATOM 2361 O O . CYS B 1 152 ? 15.18 -1.271 -17.828 1 33.47 152 CYS B O 1
ATOM 2363 N N . GLY B 1 153 ? 15.18 0.736 -17.922 1 30.98 153 GLY B N 1
ATOM 2364 C CA . GLY B 1 153 ? 15.43 0.712 -19.344 1 30.98 153 GLY B CA 1
ATOM 2365 C C . GLY B 1 153 ? 14.188 0.426 -20.172 1 30.98 153 GLY B C 1
ATOM 2366 O O . GLY B 1 153 ? 14.266 0.189 -21.375 1 30.98 153 GLY B O 1
ATOM 2367 N N . ILE B 1 154 ? 13.086 0.116 -19.594 1 26.53 154 ILE B N 1
ATOM 2368 C CA . ILE B 1 154 ? 12.031 -0.291 -20.516 1 26.53 154 ILE B CA 1
ATOM 2369 C C . ILE B 1 154 ? 11.148 0.911 -20.859 1 26.53 154 ILE B C 1
ATOM 2371 O O . ILE B 1 154 ? 10.93 1.787 -20.016 1 26.53 154 ILE B O 1
#

Nearest PDB structures (foldseek):
  3hgm-assembly2_D  TM=8.710E-01  e=3.156E-13  Halomonas elongata
  1mjh-assembly1_A  TM=9.046E-01  e=2.922E-11  Methanocaldococcus jannaschii
  1mjh-assembly1_B  TM=9.142E-01  e=6.280E-11  Methanocaldococcus jannaschii
  2z3v-assembly1_A  TM=8.582E-01  e=2.572E-11  Thermus thermophilus HB8
  4wny-assembly1_A-2  TM=8.440E-01  e=1.250E-08  Burkholderia pseudomallei 1710b

Sequence (308 aa):
MIKVERVLIPVDGSDSSRNAAKYGTQLVNSRHPKIYLLNVWEPVTMTIGGDMAEKLRANAEARSMAILEEYKKMLEPCGMEVELISRSGRPDYVILNVQDELDCDLIVIGSRGLSVLENVIMGSVVTRVLEGASCPVLVTRNLRVKYLRDACGIMIKVERVLIPVDGSDSSRNAAKYGTQLVNSRHPKIYLLNVWEPVTMTIGGDMAEKLRANAEARSMAILEEYKKMLEPCGMEVELISRSGRPDYVILNVQDELDCDLIVIGSRGLSVLENVIMGSVVTRVLEGASCPVLVTRNLRVKYLRDACGI

Secondary structure (DSSP, 8-state):
----SEEEEE--SSHHHHHHHHHHHHHHGGG-PEEEEEEEE-----S--SHHHHHHHHHHHHHHHHHHHHHHHHHGGGT-EEEEEEEES-HHHHHHHHHHHHT-SEEEEES--S---TT-SS-HHHHHHHHH-SS-EEEEP---TTS----S--/----SEEEEE--SSHHHHHHHHHHHHHHGGG-PEEEEEEEE-----S--SHHHHHHHHHHHHHHHHHHHHHHHHHGGGT-EEEEEEEES-HHHHHHHHHHHHT-SEEEEES--S---TT-SS-HHHHHHHHH-SS-EEEE----TTS--S-S--

Foldseek 3Di:
DADAAEEEQEAALDPLSLCLLVVVCVVCLVVQHEYEYEYEFAQPPPPPDDPVSVVVRVVRQVVRVVSQVVSCVVCVLSVHHYDYYYYYDDLLVVSQVVCVVVVGQEYGYEQDHPDPPVPRQGDPSRVSNVVRHPHYYHYGYVPDPDPPPVVSVD/DADAAEEEQEAALDPLSLCLLVVVLVVCLVVQHEYEYEYEFAQPPPPPDDPVSVVVRVVRQVVRVVSQVVSCVVCVLSVHHYDYYYYYDDLLVVSQVVCVVVVGQEYTYEQDHPDPPVPRQGDPSRVSNVVRHPHYYHYGYVPDPPPPPVPSVD

InterPro domains:
  IPR006015 Universal stress protein A family [PR01438] (4-22)
  IPR006015 Universal stress protein A family [PR01438] (101-113)
  IPR006015 Universal stress protein A family [PR01438] (119-141)
  IPR006016 UspA [PF00582] (5-141)
  IPR014729 Rossmann-like alpha/beta/alpha sandwich fold [G3DSA:3.40.50.620] (2-142)

Solvent-accessible surface area (backbone atoms only — not comparable to full-atom values): 16372 Å² total; per-residue (Å²): 69,71,62,58,53,32,36,35,30,55,40,78,77,23,69,22,18,50,47,14,50,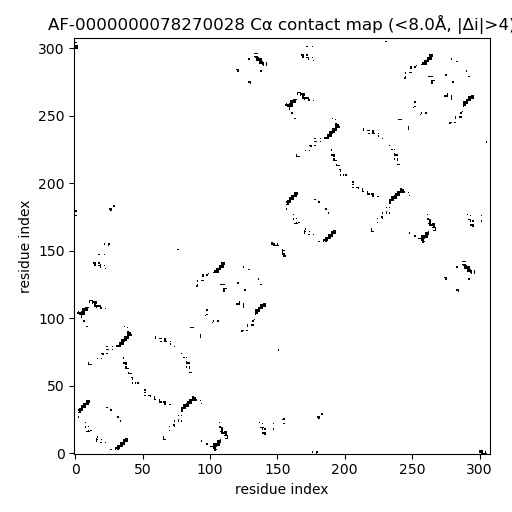54,48,47,50,58,62,45,46,92,63,61,28,40,35,35,39,32,28,62,40,73,66,74,76,53,86,52,69,63,73,64,39,52,51,52,44,50,50,50,50,50,52,39,49,51,47,47,50,52,51,50,60,71,46,50,81,72,69,57,53,73,46,81,43,76,43,71,43,56,56,41,60,49,51,47,48,50,36,60,74,68,59,34,37,30,37,28,30,20,27,38,58,79,69,73,58,84,87,54,68,57,34,70,49,48,54,48,36,69,56,64,47,78,37,32,38,34,36,25,50,66,44,71,82,68,52,70,45,54,33,85,77,95,73,71,64,60,53,30,34,37,30,55,38,78,79,23,69,23,17,50,48,14,49,55,48,46,49,60,60,46,45,91,62,61,27,40,34,35,40,33,28,61,41,73,66,75,77,51,85,51,69,63,73,63,36,52,51,52,45,52,50,51,51,49,52,41,49,51,47,49,50,51,51,50,59,71,46,50,81,72,69,57,54,73,45,80,44,78,44,71,45,56,55,42,60,49,53,46,49,49,36,60,74,69,60,34,36,31,37,28,30,21,26,39,57,79,69,74,58,83,87,53,68,57,34,69,49,47,54,48,37,67,57,64,46,80,38,32,37,36,36,26,50,71,40,67,81,68,51,69,44,56,32,85,75,94

Radius of gyration: 20.89 Å; Cα contacts (8 Å, |Δi|>4): 599; chains: 2; bounding box: 39×71×47 Å